Protein AF-A0A8J3GYB8-F1 (afdb_monomer)

Nearest PDB structures (foldseek):
  3i5t-assembly1_A  TM=9.612E-01  e=3.169E-22  Cereibacter sphaeroides 2.4.1
  3i5t-assembly1_B  TM=9.608E-01  e=4.857E-22  Cereibacter sphaeroides 2.4.1
  4b9b-assembly1_C  TM=8.681E-01  e=3.185E-14  Pseudomonas aeruginosa
  4uhm-assembly1_A  TM=8.792E-01  e=2.535E-13  Pseudomonas sp.
  4uhn-assembly1_A-2  TM=8.705E-01  e=2.694E-13  Pseudomonas sp.

InterPro domains:
  IPR005814 Aminotransferase class-III [PF00202] (40-243)
  IPR015421 Pyridoxal phosphate-dependent transferase, major domain [G3DSA:3.40.640.10] (76-242)
  IPR015422 Pyridoxal phosphate-dependent transferase, small domain [G3D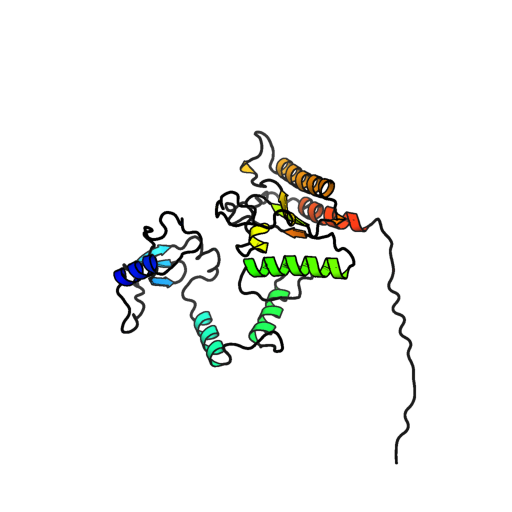SA:3.90.1150.10] (27-75)
  IPR015424 Pyridoxal phosphate-dependent transferase [SSF53383] (15-242)

Mean predicted aligned error: 10.79 Å

Organism: NCBI:txid1569283

Sequence (290 aa):
MNTYTPALLPNTPSNETLLEWDREHQLHPWAAMDDWQGYDNMLVDCANGIYLWDGEGRRFIDGPGGMWCVQIGYGREEMAEAIAAQVRKLPYTSPFTNTTEPSAVLARKLAELAPGDLNNVFFTTGGSTAVDTAIRTMHFRNNRLGRPDKKIVISREKAYHGSTYLAHSVTGKEREKNRFDIEKRLVRFLPDVNPYNRSEGMSVGEWCDLKVADLERMIAEVGAENIGAFIAEPILSSGGVIGRRRAITSAPSTSAGRMTSSISRTRSSRGSAGWATGSPRTTSSASSPT

pLDDT: mean 82.49, std 23.5, range [25.45, 98.75]

Secondary structure (DSSP, 8-state):
-------PPTTPPPHHHHHHHHHHH---TT--GGGTTT-----EEEEEBTEEEETT--EEE-SSHHHHT-TT-B--HHHHHHHHHHHHH-S---TTT---HHHHHHHHHHHHHS-TT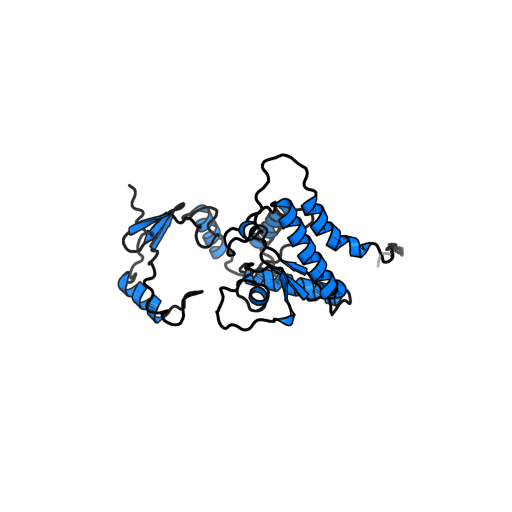-------SSHHHHHHHHHHHHHHHHHHTT-TT--EEEEETT----SSHHHHHT---TT--------TTTEEEEPP--GGGSPTT--HHHHHHHHHHHHHHHHHHH-TTTEEEE---SSBTTTT-B--PPPSS-----HHHHHHHHHHGGGTTS--------------------

Structure (mmCIF, N/CA/C/O backbone):
data_AF-A0A8J3GYB8-F1
#
_entry.id   AF-A0A8J3GYB8-F1
#
loop_
_atom_site.group_PDB
_atom_site.id
_atom_site.type_symbol
_atom_site.label_atom_id
_atom_site.label_alt_id
_atom_site.label_comp_id
_atom_site.label_asym_id
_atom_site.label_entity_id
_atom_site.label_seq_id
_atom_site.pdbx_PDB_ins_code
_atom_site.Cartn_x
_atom_site.Cartn_y
_atom_site.Cartn_z
_atom_site.occupancy
_atom_site.B_iso_or_equiv
_atom_site.auth_seq_id
_atom_site.auth_comp_id
_atom_site.auth_asym_id
_atom_site.auth_atom_id
_atom_site.pdbx_PDB_model_num
ATOM 1 N N . MET A 1 1 ? -32.049 17.643 13.539 1.00 40.56 1 MET A N 1
ATOM 2 C CA . MET A 1 1 ? -30.659 17.211 13.279 1.00 40.56 1 MET A CA 1
ATOM 3 C C . MET A 1 1 ? -30.334 16.166 14.328 1.00 40.56 1 MET A C 1
ATOM 5 O O . MET A 1 1 ? -30.333 16.525 15.493 1.00 40.56 1 MET A O 1
ATOM 9 N N . ASN A 1 2 ? -30.166 14.893 13.957 1.00 41.56 2 ASN A N 1
ATOM 10 C CA . ASN A 1 2 ? -29.704 13.881 14.912 1.00 41.56 2 ASN A CA 1
ATOM 11 C C . ASN A 1 2 ? -28.228 14.159 15.203 1.00 41.56 2 ASN A C 1
ATOM 13 O O . ASN A 1 2 ? -27.380 13.948 14.337 1.00 41.56 2 ASN A O 1
ATOM 17 N N . THR A 1 3 ? -27.939 14.681 16.389 1.00 46.69 3 THR A N 1
ATOM 18 C CA . THR A 1 3 ? -26.598 14.663 16.964 1.00 46.69 3 THR A CA 1
ATOM 19 C C . THR A 1 3 ? -26.297 13.210 17.306 1.00 46.69 3 THR A C 1
ATOM 21 O O . THR A 1 3 ? -26.954 12.620 18.159 1.00 46.69 3 THR A O 1
ATOM 24 N N . TYR A 1 4 ? -25.379 12.591 16.570 1.00 53.03 4 TYR A N 1
ATOM 25 C CA . TYR A 1 4 ? -24.821 11.314 16.984 1.00 53.03 4 TYR A CA 1
ATOM 26 C C . TYR A 1 4 ? -23.942 11.610 18.201 1.00 53.03 4 TYR A C 1
ATOM 28 O O . TYR A 1 4 ? -22.936 12.297 18.071 1.00 53.03 4 TYR A O 1
ATOM 36 N N . THR A 1 5 ? -24.376 11.184 19.384 1.00 54.25 5 THR A N 1
ATOM 37 C CA . THR A 1 5 ? -23.597 11.293 20.619 1.00 54.25 5 THR A CA 1
ATOM 38 C C . THR A 1 5 ? -23.197 9.873 21.000 1.00 54.25 5 THR A C 1
ATOM 40 O O . THR A 1 5 ? -24.061 9.120 21.460 1.00 54.25 5 THR A O 1
ATOM 43 N N . PRO A 1 6 ? -21.950 9.445 20.740 1.00 55.22 6 PRO A N 1
ATOM 44 C CA . PRO A 1 6 ? -21.504 8.132 21.179 1.00 55.22 6 PRO A CA 1
ATOM 45 C C . PRO A 1 6 ? -21.566 8.056 22.709 1.00 55.22 6 PRO A C 1
ATOM 47 O O . PRO A 1 6 ? -21.353 9.042 23.416 1.00 55.22 6 PRO A O 1
ATOM 50 N N . ALA A 1 7 ? -21.894 6.877 23.236 1.00 57.62 7 ALA A N 1
ATOM 51 C CA . ALA A 1 7 ? -21.843 6.646 24.671 1.00 57.62 7 ALA A CA 1
ATOM 52 C C . ALA A 1 7 ? -20.373 6.652 25.120 1.00 57.62 7 ALA A C 1
ATOM 54 O O . ALA A 1 7 ? -19.622 5.740 24.776 1.00 57.62 7 ALA A O 1
ATOM 55 N N . LEU A 1 8 ? -19.963 7.676 25.874 1.00 60.59 8 LEU A N 1
ATOM 56 C CA . LEU A 1 8 ? -18.646 7.709 26.507 1.00 60.59 8 LEU A CA 1
ATOM 57 C C . LEU A 1 8 ? -18.537 6.548 27.503 1.00 60.59 8 LEU A C 1
ATOM 59 O O . LEU A 1 8 ? -19.429 6.336 28.331 1.00 60.59 8 LEU A O 1
ATOM 63 N N . LEU A 1 9 ? -17.440 5.794 27.433 1.00 65.88 9 LEU A N 1
ATOM 64 C CA . LEU A 1 9 ? -17.156 4.755 28.417 1.00 65.88 9 LEU A CA 1
ATOM 65 C C . LEU A 1 9 ? -16.855 5.408 29.781 1.00 65.88 9 LEU A C 1
ATOM 67 O O . LEU A 1 9 ? -16.293 6.510 29.829 1.00 65.88 9 LEU A O 1
ATOM 71 N N . PRO A 1 10 ? -17.201 4.759 30.907 1.00 60.66 10 PRO A N 1
ATOM 72 C CA . PRO A 1 10 ? -16.825 5.264 32.221 1.00 60.66 10 PRO A CA 1
ATOM 73 C C . PRO A 1 10 ? -15.298 5.426 32.314 1.00 60.66 10 PRO A C 1
ATOM 75 O O . PRO A 1 10 ? -14.557 4.516 31.945 1.00 60.66 10 PRO A O 1
ATOM 78 N N . ASN A 1 11 ? -14.849 6.579 32.828 1.00 74.81 11 ASN A N 1
ATOM 79 C CA . ASN A 1 11 ? -13.442 7.010 32.934 1.00 74.81 11 ASN A CA 1
ATOM 80 C C . ASN A 1 11 ? -12.753 7.433 31.620 1.00 74.81 11 ASN A C 1
ATOM 82 O O . ASN A 1 11 ? -11.529 7.353 31.525 1.00 74.81 11 ASN A O 1
ATOM 86 N N . THR A 1 12 ? -13.499 7.901 30.616 1.00 82.06 12 THR A N 1
ATOM 87 C CA . THR A 1 12 ? -12.879 8.511 29.424 1.00 82.06 12 THR A CA 1
ATOM 88 C C . THR A 1 12 ? -12.187 9.835 29.810 1.00 82.06 12 THR A C 1
ATOM 90 O O . THR A 1 12 ? -12.839 10.666 30.449 1.00 82.06 12 THR A O 1
ATOM 93 N N . PRO A 1 13 ? -10.895 10.051 29.473 1.00 90.94 13 PRO A N 1
ATOM 94 C CA . PRO A 1 13 ? -10.213 11.329 29.699 1.00 90.94 13 PRO A CA 1
ATOM 95 C C . PRO A 1 13 ? -10.903 12.488 28.969 1.00 90.94 13 PRO A C 1
ATOM 97 O O . PRO A 1 13 ? -11.643 12.272 28.009 1.00 90.94 13 PRO A O 1
ATOM 100 N N . SER A 1 14 ? -10.656 13.728 29.401 1.00 91.56 14 SER A N 1
ATOM 101 C CA . SER A 1 14 ? -11.149 14.898 28.666 1.00 91.56 14 SER A CA 1
ATOM 102 C C . SER A 1 14 ? -10.448 15.021 27.307 1.00 91.56 14 SER A C 1
ATOM 104 O O . SER A 1 14 ? -9.326 14.544 27.130 1.00 91.56 14 SER A O 1
ATOM 106 N N . ASN A 1 15 ? -11.077 15.716 26.355 1.00 91.50 15 ASN A N 1
ATOM 107 C CA . ASN A 1 15 ? -10.465 16.004 25.052 1.00 91.50 15 ASN A CA 1
ATOM 108 C C . ASN A 1 15 ? -9.108 16.709 25.186 1.00 91.50 15 ASN A C 1
ATOM 110 O O . ASN A 1 15 ? -8.188 16.418 24.429 1.00 91.50 15 ASN A O 1
ATOM 114 N N . GLU A 1 16 ? -8.985 17.620 26.156 1.00 92.25 16 GLU A N 1
ATOM 115 C CA . GLU A 1 16 ? -7.740 18.333 26.450 1.00 92.25 16 GLU A CA 1
ATOM 116 C C . GLU A 1 16 ? -6.635 17.361 26.875 1.00 92.25 16 GLU A C 1
ATOM 118 O O . GLU A 1 16 ? -5.555 17.378 26.292 1.00 92.25 16 GLU A O 1
ATOM 123 N N . THR A 1 17 ? -6.933 16.452 27.808 1.00 94.50 17 THR A N 1
ATOM 124 C CA . THR A 1 17 ? -5.986 15.420 28.251 1.00 94.50 17 THR A CA 1
ATOM 125 C C . THR A 1 17 ? -5.603 14.469 27.114 1.00 94.50 17 THR A C 1
ATOM 127 O O . THR A 1 17 ? -4.441 14.094 26.997 1.00 94.50 17 THR A O 1
ATOM 130 N N . LEU A 1 18 ? -6.546 14.089 26.245 1.00 93.75 18 LEU A N 1
ATOM 131 C CA . LEU A 1 18 ? -6.247 13.240 25.085 1.00 93.75 18 LEU A CA 1
ATOM 132 C C . LEU A 1 18 ? -5.292 13.927 24.102 1.00 93.75 18 LEU A C 1
ATOM 134 O O . LEU A 1 18 ? -4.356 13.295 23.618 1.00 93.75 18 LEU A O 1
ATOM 138 N N . LEU A 1 19 ? -5.513 15.212 23.819 1.00 92.94 19 LEU A N 1
ATOM 139 C CA . LEU A 1 19 ? -4.651 16.003 22.939 1.00 92.94 19 LEU A CA 1
ATOM 140 C C . LEU A 1 19 ? -3.266 16.246 23.549 1.00 92.94 19 LEU A C 1
ATOM 142 O O . LEU A 1 19 ? -2.274 16.251 22.826 1.00 92.94 19 LEU A O 1
ATOM 146 N N . GLU A 1 20 ? -3.179 16.435 24.865 1.00 93.69 20 GLU A N 1
ATOM 147 C CA . GLU A 1 20 ? -1.904 16.506 25.584 1.00 93.69 20 GLU A CA 1
ATOM 148 C C . GLU A 1 20 ? -1.119 15.195 25.436 1.00 93.69 20 GLU A C 1
ATOM 150 O O . GLU A 1 20 ? 0.012 15.207 24.952 1.00 93.69 20 GLU A O 1
ATOM 155 N N . TRP A 1 21 ? -1.742 14.054 25.743 1.00 94.50 21 TRP A N 1
ATOM 156 C CA . TRP A 1 21 ? -1.100 12.743 25.609 1.00 94.50 21 TRP A CA 1
ATOM 157 C C . TRP A 1 21 ? -0.695 12.417 24.170 1.00 94.50 21 TRP A C 1
ATOM 159 O O . TRP A 1 21 ? 0.354 11.807 23.966 1.00 94.50 21 TRP A O 1
ATOM 169 N N . ASP A 1 22 ? -1.481 12.827 23.171 1.00 93.19 22 ASP A N 1
ATOM 170 C CA . ASP A 1 22 ? -1.116 12.688 21.757 1.00 93.19 22 ASP A CA 1
ATOM 171 C C . ASP A 1 22 ? 0.221 13.386 21.459 1.00 93.19 22 ASP A C 1
ATOM 173 O O . ASP A 1 22 ? 1.162 12.753 20.977 1.00 93.19 22 ASP A O 1
ATOM 177 N N . ARG A 1 23 ? 0.348 14.664 21.836 1.00 91.94 23 ARG A N 1
ATOM 178 C CA . ARG A 1 23 ? 1.576 15.452 21.627 1.00 91.94 23 ARG A CA 1
ATOM 179 C C . ARG A 1 23 ? 2.772 14.896 22.398 1.00 91.94 23 ARG A C 1
ATOM 181 O O . ARG A 1 23 ? 3.910 15.010 21.945 1.00 91.94 23 ARG A O 1
ATOM 188 N N . GLU A 1 24 ? 2.546 14.322 23.574 1.00 92.56 24 GLU A N 1
ATOM 189 C CA . GLU A 1 24 ? 3.629 13.824 24.424 1.00 92.56 24 GLU A CA 1
ATOM 190 C C . GLU A 1 24 ? 4.089 12.410 24.066 1.00 92.56 24 GLU A C 1
ATOM 192 O O . GLU A 1 24 ? 5.254 12.063 24.291 1.00 92.56 24 GLU A O 1
ATOM 197 N N . HIS A 1 25 ? 3.193 11.571 23.548 1.00 93.19 25 HIS A N 1
ATOM 198 C CA . HIS A 1 25 ? 3.424 10.128 23.492 1.00 93.19 25 HIS A CA 1
ATOM 199 C C . HIS A 1 25 ? 3.245 9.511 22.104 1.00 93.19 25 HIS A C 1
ATOM 201 O O . HIS A 1 25 ? 3.674 8.370 21.906 1.00 93.19 25 HIS A O 1
ATOM 207 N N . GLN A 1 26 ? 2.663 10.221 21.132 1.00 92.25 26 GLN A N 1
ATOM 208 C CA . GLN A 1 26 ? 2.377 9.668 19.811 1.00 92.25 26 GLN A CA 1
ATOM 209 C C . GLN A 1 26 ? 3.198 10.323 18.694 1.00 92.25 26 GLN A C 1
ATOM 211 O O . GLN A 1 26 ? 3.044 11.491 18.354 1.00 92.25 26 GLN A O 1
ATOM 216 N N . LEU A 1 27 ? 4.024 9.511 18.030 1.00 91.38 27 LEU A N 1
ATOM 217 C CA . LEU A 1 27 ? 4.669 9.890 16.773 1.00 91.38 27 LEU A CA 1
ATOM 218 C C . LEU A 1 27 ? 3.732 9.595 15.601 1.00 91.38 27 LEU A C 1
ATOM 220 O O . LEU A 1 27 ? 3.530 8.437 15.224 1.00 91.38 27 LEU A O 1
ATOM 224 N N . HIS A 1 28 ? 3.172 10.646 15.008 1.00 91.75 28 HIS A N 1
ATOM 225 C CA . HIS A 1 28 ? 2.277 10.506 13.863 1.00 91.75 28 HIS A CA 1
ATOM 226 C C . HIS A 1 28 ? 3.033 10.181 12.567 1.00 91.75 28 HIS A C 1
ATOM 228 O O . HIS A 1 28 ? 4.089 10.764 12.293 1.00 91.75 28 HIS A O 1
ATOM 234 N N . PRO A 1 29 ? 2.492 9.293 11.711 1.00 89.75 29 PRO A N 1
ATOM 235 C CA . PRO A 1 29 ? 3.046 9.058 10.384 1.00 89.75 29 PRO A CA 1
ATOM 236 C C . PRO A 1 29 ? 3.112 10.357 9.572 1.00 89.75 29 PRO A C 1
ATOM 238 O O . PRO A 1 29 ? 2.125 11.077 9.463 1.00 89.75 29 PRO A O 1
ATOM 241 N N . TRP A 1 30 ? 4.266 10.630 8.957 1.00 84.62 30 TRP A N 1
ATOM 242 C CA . TRP A 1 30 ? 4.500 11.819 8.122 1.00 84.62 30 TRP A CA 1
ATOM 243 C C . TRP A 1 30 ? 4.325 13.183 8.806 1.00 84.62 30 TRP A C 1
ATOM 245 O O . TRP A 1 30 ? 4.173 14.187 8.110 1.00 84.62 30 TRP A O 1
ATOM 255 N N . ALA A 1 31 ? 4.428 13.248 10.135 1.00 85.56 31 ALA A N 1
ATOM 256 C CA . ALA A 1 31 ? 4.577 14.519 10.839 1.00 85.56 31 ALA A CA 1
ATOM 257 C C . ALA A 1 31 ? 5.913 15.203 10.491 1.00 85.56 31 ALA A C 1
ATOM 259 O O . ALA A 1 31 ? 6.923 14.534 10.238 1.00 85.56 31 ALA A O 1
ATOM 260 N N . ALA A 1 32 ? 5.942 16.540 10.495 1.00 84.31 32 ALA A N 1
ATOM 261 C CA . ALA A 1 32 ? 7.212 17.255 10.447 1.00 84.31 32 ALA A CA 1
ATOM 262 C C . ALA A 1 32 ? 7.908 17.111 11.803 1.00 84.31 32 ALA A C 1
ATOM 264 O O . ALA A 1 32 ? 7.422 17.604 12.817 1.00 84.31 32 ALA A O 1
ATOM 265 N N . MET A 1 33 ? 9.052 16.430 11.813 1.00 83.81 33 MET A N 1
ATOM 266 C CA . MET A 1 33 ? 9.762 16.100 13.052 1.00 83.81 33 MET A CA 1
ATOM 267 C C . MET A 1 33 ? 10.361 17.316 13.764 1.00 83.81 33 MET A C 1
ATOM 269 O O . MET A 1 33 ? 10.644 17.231 14.955 1.00 83.81 33 MET A O 1
ATOM 273 N N . ASP A 1 34 ? 10.520 18.438 13.063 1.00 86.00 34 ASP A N 1
ATOM 274 C CA . ASP A 1 34 ? 11.046 19.680 13.635 1.00 86.00 34 ASP A CA 1
ATOM 275 C C . ASP A 1 34 ? 10.047 20.340 14.610 1.00 86.00 34 ASP A C 1
ATOM 277 O O . ASP A 1 34 ? 10.459 21.152 15.433 1.00 86.00 34 ASP A O 1
ATOM 281 N N . ASP A 1 35 ? 8.755 19.985 14.535 1.00 84.56 35 ASP A N 1
ATOM 282 C CA . ASP A 1 35 ? 7.679 20.547 15.369 1.00 84.56 35 ASP A CA 1
ATOM 283 C C . ASP A 1 35 ? 6.546 19.532 15.634 1.00 84.56 35 ASP A C 1
ATOM 285 O O . ASP A 1 35 ? 5.363 19.858 15.637 1.00 84.56 35 ASP A O 1
ATOM 289 N N . TRP A 1 36 ? 6.881 18.249 15.810 1.00 82.25 36 TRP A N 1
ATOM 290 C CA . TRP A 1 36 ? 5.867 17.182 15.855 1.00 82.25 36 TRP A CA 1
ATOM 291 C C . TRP A 1 36 ? 4.915 17.273 17.062 1.00 82.25 36 TRP A C 1
ATOM 293 O O . TRP A 1 36 ? 3.784 16.804 16.968 1.00 82.25 36 TRP A O 1
ATOM 303 N N . GLN A 1 37 ? 5.347 17.905 18.159 1.00 88.50 37 GLN A N 1
ATOM 304 C CA . GLN A 1 37 ? 4.531 18.131 19.360 1.00 88.50 37 GLN A CA 1
ATOM 305 C C . GLN A 1 37 ? 3.705 19.425 19.292 1.00 88.50 37 GLN A C 1
ATOM 307 O O . GLN A 1 37 ? 2.755 19.576 20.055 1.00 88.50 37 GLN A O 1
ATOM 312 N N . GLY A 1 38 ? 4.059 20.367 18.410 1.00 84.75 38 GLY A N 1
ATOM 313 C CA . GLY A 1 38 ? 3.370 21.653 18.260 1.00 84.75 38 GLY A CA 1
ATOM 314 C C . GLY A 1 38 ? 2.138 21.602 17.355 1.00 84.75 38 GLY A C 1
ATOM 315 O O . GLY A 1 38 ? 1.406 22.587 17.258 1.00 84.75 38 GLY A O 1
ATOM 316 N N . TYR A 1 39 ? 1.883 20.466 16.698 1.00 81.38 39 TYR A N 1
ATOM 317 C CA . TYR A 1 39 ? 0.739 20.311 15.805 1.00 81.38 39 TYR A CA 1
ATOM 318 C C . TYR A 1 39 ? -0.598 20.358 16.553 1.00 81.38 39 TYR A C 1
ATOM 320 O O . TYR A 1 39 ? -0.854 19.595 17.486 1.00 81.38 39 TYR A O 1
ATOM 328 N N . ASP A 1 40 ? -1.493 21.218 16.066 1.00 84.75 40 ASP A N 1
ATOM 329 C CA . ASP A 1 40 ? -2.897 21.253 16.471 1.00 84.75 40 ASP A CA 1
ATOM 330 C C . ASP A 1 40 ? -3.691 20.185 15.701 1.00 84.75 40 ASP A C 1
ATOM 332 O O . ASP A 1 40 ? -4.370 20.456 14.706 1.00 84.75 40 ASP A O 1
ATOM 336 N N . ASN A 1 41 ? -3.511 18.925 16.104 1.00 90.12 41 ASN A N 1
ATOM 337 C CA . ASN A 1 41 ? -4.230 17.799 15.519 1.00 90.12 41 ASN A CA 1
ATOM 338 C C . ASN A 1 41 ? -5.711 17.840 15.918 1.00 90.12 41 ASN A C 1
ATOM 340 O O . ASN A 1 41 ? -6.060 17.993 17.086 1.00 90.12 41 ASN A O 1
ATOM 344 N N . MET A 1 42 ? -6.600 17.623 14.949 1.00 91.81 42 MET A N 1
ATOM 345 C CA . MET A 1 42 ? -8.027 17.470 15.226 1.00 91.81 42 MET A CA 1
ATOM 346 C C . MET A 1 42 ? -8.283 16.155 15.971 1.00 91.81 42 MET A C 1
ATOM 348 O O . MET A 1 42 ? -8.035 15.076 15.427 1.00 91.81 42 MET A O 1
ATOM 352 N N . LEU A 1 43 ? -8.853 16.234 17.175 1.00 93.88 43 LEU A N 1
ATOM 353 C CA . LEU A 1 43 ? -9.368 15.060 17.878 1.00 93.88 43 LEU A CA 1
ATOM 354 C C . LEU A 1 43 ? -10.642 14.569 17.183 1.00 93.88 43 LEU A C 1
ATOM 356 O O . LEU A 1 43 ? -11.704 15.163 17.352 1.00 93.88 43 LEU A O 1
ATOM 360 N N . VAL A 1 44 ? -10.541 13.496 16.400 1.00 94.12 44 VAL A N 1
ATOM 361 C CA . VAL A 1 44 ? -11.702 12.824 15.795 1.00 94.12 44 VAL A CA 1
ATOM 362 C C . VAL A 1 44 ? -12.379 11.958 16.855 1.00 94.12 44 VAL A C 1
ATOM 364 O O . VAL A 1 44 ? -11.751 11.044 17.381 1.00 94.12 44 VAL A O 1
ATOM 367 N N . ASP A 1 45 ? -13.654 12.218 17.138 1.00 92.50 45 ASP A N 1
ATOM 368 C CA . ASP A 1 45 ? -14.433 11.487 18.145 1.00 92.50 45 ASP A CA 1
ATOM 369 C C . ASP A 1 45 ? -15.224 10.330 17.518 1.00 92.50 45 ASP A C 1
ATOM 371 O O . ASP A 1 45 ? -15.090 9.168 17.903 1.00 92.50 45 ASP A O 1
ATOM 375 N N . CYS A 1 46 ? -16.030 10.619 16.494 1.00 93.56 46 CYS A N 1
ATOM 376 C CA . CYS A 1 46 ? -16.886 9.609 15.876 1.00 93.56 46 CYS A CA 1
ATOM 377 C C . CYS A 1 46 ? -17.188 9.862 14.396 1.00 93.56 46 CYS A C 1
ATOM 379 O O . CYS A 1 46 ? -16.850 10.900 13.827 1.00 93.56 46 CYS A O 1
ATOM 381 N N . ALA A 1 47 ? -17.805 8.870 13.743 1.00 96.12 47 ALA A N 1
ATOM 382 C CA . ALA A 1 47 ? -18.045 8.887 12.305 1.00 96.12 47 ALA A CA 1
ATOM 383 C C . ALA A 1 47 ? -19.281 8.070 11.894 1.00 96.12 47 ALA A C 1
ATOM 385 O O . ALA A 1 47 ? -19.570 7.023 12.472 1.00 96.12 47 ALA A O 1
ATOM 386 N N . ASN A 1 48 ? -19.985 8.517 10.851 1.00 96.38 48 ASN A N 1
ATOM 387 C CA . ASN A 1 48 ? -21.119 7.808 10.251 1.00 96.38 48 ASN A CA 1
ATOM 388 C C . ASN A 1 48 ? -21.318 8.237 8.788 1.00 96.38 48 ASN A C 1
ATOM 390 O O . ASN A 1 48 ? -21.371 9.431 8.476 1.00 96.38 48 ASN A O 1
ATOM 394 N N . GLY A 1 49 ? -21.459 7.270 7.880 1.00 96.44 49 GLY A N 1
ATOM 395 C CA . GLY A 1 49 ? -21.601 7.531 6.451 1.00 96.44 49 GLY A CA 1
ATOM 396 C C . GLY A 1 49 ? -20.349 8.204 5.893 1.00 96.44 49 GLY A C 1
ATOM 397 O O . GLY A 1 49 ? -19.286 7.594 5.877 1.00 96.44 49 GLY A O 1
ATOM 398 N N . ILE A 1 50 ? -20.474 9.454 5.446 1.00 97.38 50 ILE A N 1
ATOM 399 C CA . ILE A 1 50 ? -19.355 10.276 4.940 1.00 97.38 50 ILE A CA 1
ATOM 400 C C . ILE A 1 50 ? -18.906 11.354 5.937 1.00 97.38 50 ILE A C 1
ATOM 402 O O . ILE A 1 50 ? -18.139 12.246 5.578 1.00 97.38 50 ILE A O 1
ATOM 406 N N . TYR A 1 51 ? -19.454 11.337 7.151 1.00 97.44 51 TYR A N 1
ATOM 407 C CA . TYR A 1 51 ? -19.260 12.396 8.130 1.00 97.44 51 TYR A CA 1
ATOM 408 C C . TYR A 1 51 ? -18.340 11.958 9.267 1.00 97.44 51 TYR A C 1
ATOM 410 O O . TYR A 1 51 ? -18.435 10.822 9.737 1.00 97.44 51 TYR A O 1
ATOM 418 N N . LEU A 1 52 ? -17.518 12.901 9.727 1.00 96.44 52 LEU A N 1
ATOM 419 C CA . LEU A 1 52 ? -16.726 12.838 10.955 1.00 96.44 52 LEU A CA 1
ATOM 420 C C . LEU A 1 52 ? -17.223 13.906 11.929 1.00 96.44 52 LEU A C 1
ATOM 422 O O . LEU A 1 52 ? -17.694 14.959 11.496 1.00 96.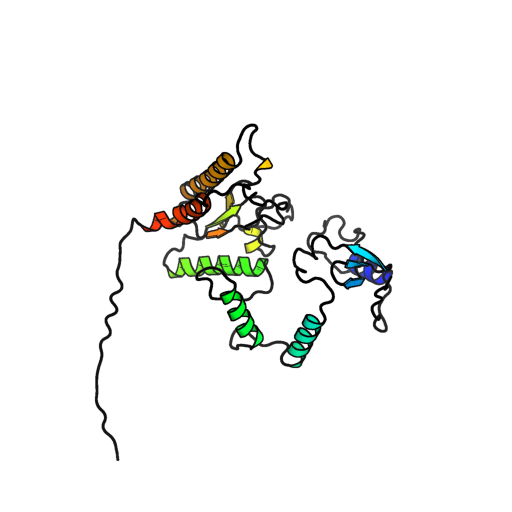44 52 LEU A O 1
ATOM 426 N N . TRP A 1 53 ? -17.088 13.652 13.222 1.00 95.69 53 TRP A N 1
ATOM 427 C CA . TRP A 1 53 ? -17.287 14.630 14.282 1.00 95.69 53 TRP A CA 1
ATOM 428 C C . TRP A 1 53 ? -16.015 14.715 15.112 1.00 95.69 53 TRP A C 1
ATOM 430 O O . TRP A 1 53 ? -15.403 13.686 15.404 1.00 95.69 53 TRP A O 1
ATOM 440 N N . ASP A 1 54 ? -15.602 15.930 15.455 1.00 94.25 54 ASP A N 1
ATOM 441 C CA . ASP A 1 54 ? -14.500 16.127 16.392 1.00 94.25 54 ASP A CA 1
ATOM 442 C C . ASP A 1 54 ? -14.970 16.076 17.851 1.00 94.25 54 ASP A C 1
ATOM 444 O O . ASP A 1 54 ? -16.166 15.967 18.131 1.00 94.25 54 ASP A O 1
ATOM 448 N N . GLY A 1 55 ? -14.026 16.183 18.786 1.00 89.81 55 GLY A N 1
ATOM 449 C CA . GLY A 1 55 ? -14.316 16.195 20.220 1.00 89.81 55 GLY A CA 1
ATOM 450 C C . GLY A 1 55 ? -15.243 17.331 20.684 1.00 89.81 55 GLY A C 1
ATOM 451 O O . GLY A 1 55 ? -15.845 17.224 21.751 1.00 89.81 55 GLY A O 1
ATOM 452 N N . GLU A 1 56 ? -15.402 18.404 19.906 1.00 90.12 56 GLU A N 1
ATOM 453 C CA . GLU A 1 56 ? -16.338 19.503 20.194 1.00 90.12 56 GLU A CA 1
ATOM 454 C C . GLU A 1 56 ? -17.721 19.280 19.552 1.00 90.12 56 GLU A C 1
ATOM 456 O O . GLU A 1 56 ? -18.626 20.108 19.683 1.00 90.12 56 GLU A O 1
ATOM 461 N N . GLY A 1 57 ? -17.906 18.164 18.841 1.00 91.62 57 GLY A N 1
ATOM 462 C CA . GLY A 1 57 ? -19.132 17.819 18.129 1.00 91.62 57 GLY A CA 1
ATOM 463 C C . GLY A 1 57 ? -19.300 18.542 16.789 1.00 91.62 57 GLY A C 1
ATOM 464 O O . GLY A 1 57 ? -20.386 18.490 16.196 1.00 91.62 57 GLY A O 1
ATOM 465 N N . ARG A 1 58 ? -18.263 19.214 16.273 1.00 95.50 58 ARG A N 1
ATOM 466 C CA . ARG A 1 58 ? -18.299 19.843 14.945 1.00 95.50 58 ARG A CA 1
ATOM 467 C C . ARG A 1 58 ? -18.243 18.760 13.880 1.00 95.50 58 ARG A C 1
ATOM 469 O O . ARG A 1 58 ? -17.423 17.853 13.942 1.00 95.50 58 ARG A O 1
ATOM 476 N N . ARG A 1 59 ? -19.123 18.863 12.883 1.00 96.19 59 ARG A N 1
ATOM 477 C CA . ARG A 1 59 ? -19.272 17.861 11.821 1.00 96.19 59 ARG A CA 1
ATOM 478 C C . ARG A 1 59 ? -18.512 18.249 10.556 1.00 96.19 59 ARG A C 1
ATOM 480 O O . ARG A 1 59 ? -18.727 19.334 10.018 1.00 96.19 59 ARG A O 1
ATOM 487 N N . PHE A 1 60 ? -17.764 17.304 10.005 1.00 96.62 60 PHE A N 1
ATOM 488 C CA . PHE A 1 60 ? -16.979 17.429 8.779 1.00 96.62 60 PHE A CA 1
ATOM 489 C C . PHE A 1 60 ? -17.429 16.403 7.740 1.00 96.62 60 PHE A C 1
ATOM 491 O O . PHE A 1 60 ? -17.923 15.334 8.091 1.00 96.62 60 PHE A O 1
ATOM 498 N N . ILE A 1 61 ? -17.252 16.719 6.456 1.00 97.56 61 ILE A N 1
ATOM 499 C CA . ILE A 1 61 ? -17.317 15.723 5.379 1.00 97.56 61 ILE A CA 1
ATOM 500 C C . ILE A 1 61 ? -15.908 15.181 5.173 1.00 97.56 61 ILE A C 1
ATOM 502 O O . ILE A 1 61 ? -14.983 15.951 4.916 1.00 97.56 61 ILE A O 1
ATOM 506 N N . ASP A 1 62 ? -15.764 13.864 5.220 1.00 96.31 62 ASP A N 1
ATOM 507 C CA . ASP A 1 62 ? -14.523 13.188 4.872 1.00 96.31 62 ASP A CA 1
ATOM 508 C C . ASP A 1 62 ? -14.457 12.940 3.360 1.00 96.31 62 ASP A C 1
ATOM 510 O O . ASP A 1 62 ? -14.916 11.920 2.845 1.00 96.31 62 ASP A O 1
ATOM 514 N N . GLY A 1 63 ? -13.922 13.922 2.634 1.00 93.50 63 GLY A N 1
ATOM 515 C CA . GLY A 1 63 ? -13.777 13.855 1.178 1.00 93.50 63 GLY A CA 1
ATOM 516 C C . GLY A 1 63 ? -12.890 12.698 0.689 1.00 93.50 63 GLY A C 1
ATOM 517 O O . GLY A 1 63 ? -13.269 12.034 -0.277 1.00 93.50 63 GLY A O 1
ATOM 518 N N . PRO A 1 64 ? -11.723 12.442 1.311 1.00 90.56 64 PRO A N 1
ATOM 519 C CA . PRO A 1 64 ? -10.856 11.323 0.935 1.00 90.56 64 PRO A CA 1
ATOM 520 C C . PRO A 1 64 ? -11.365 9.924 1.319 1.00 90.56 64 PRO A C 1
ATOM 522 O O . PRO A 1 64 ? -10.859 8.940 0.772 1.00 90.56 64 PRO A O 1
ATOM 525 N N . GLY A 1 65 ? -12.312 9.807 2.258 1.00 93.81 65 GLY A N 1
ATOM 526 C CA . GLY A 1 65 ? -12.739 8.511 2.798 1.00 93.81 65 GLY A CA 1
ATOM 527 C C . GLY A 1 65 ? -11.623 7.863 3.623 1.00 93.81 65 GLY A C 1
ATOM 528 O O . GLY A 1 65 ? -11.154 6.759 3.318 1.00 93.81 65 GLY A O 1
ATOM 529 N N . GLY A 1 66 ? -11.142 8.591 4.625 1.00 93.19 66 GLY A N 1
ATOM 530 C CA . GLY A 1 66 ? -9.993 8.275 5.457 1.00 93.19 66 GLY A CA 1
ATOM 531 C C . GLY A 1 66 ? -8.707 8.534 4.688 1.00 93.19 66 GLY A C 1
ATOM 532 O O . GLY A 1 66 ? -8.433 9.640 4.234 1.00 93.19 66 GLY A O 1
ATOM 533 N N . MET A 1 67 ? -7.917 7.484 4.486 1.00 91.25 67 MET A N 1
ATOM 534 C CA . MET A 1 67 ? -6.766 7.519 3.586 1.00 91.25 67 MET A CA 1
ATOM 535 C C . MET A 1 67 ? -7.054 6.651 2.359 1.00 91.25 67 MET A C 1
ATOM 537 O O . MET A 1 67 ? -6.360 5.665 2.109 1.00 91.25 67 MET A O 1
ATOM 541 N N . TRP A 1 68 ? -8.099 7.016 1.604 1.00 92.56 68 TRP A N 1
ATOM 542 C CA . TRP A 1 68 ? -8.570 6.296 0.410 1.00 92.56 68 TRP A CA 1
ATOM 543 C C . TRP A 1 68 ? -9.061 4.864 0.691 1.00 92.56 68 TRP A C 1
ATOM 545 O O . TRP A 1 68 ? -8.967 3.993 -0.177 1.00 92.56 68 TRP A O 1
ATOM 555 N N . CYS A 1 69 ? -9.536 4.588 1.910 1.00 95.06 69 CYS A N 1
ATOM 556 C CA . CYS A 1 69 ? -9.777 3.223 2.389 1.00 95.06 69 CYS A CA 1
ATOM 557 C C . CYS A 1 69 ? -11.194 2.962 2.925 1.00 95.06 69 CYS A C 1
ATOM 559 O O . CYS A 1 69 ? -11.613 1.805 2.966 1.00 95.06 69 CYS A O 1
ATOM 561 N N . VAL A 1 70 ? -11.974 3.989 3.263 1.00 96.69 70 VAL A N 1
ATOM 562 C CA . VAL A 1 70 ? -13.324 3.843 3.841 1.00 96.69 70 VAL A CA 1
ATOM 563 C C . VAL A 1 70 ? -14.395 3.849 2.740 1.00 96.69 70 VAL A C 1
ATOM 565 O O . VAL A 1 70 ? -15.317 4.659 2.718 1.00 96.69 70 VAL A O 1
ATOM 568 N N . GLN A 1 71 ? -14.278 2.917 1.790 1.00 95.56 71 GLN A N 1
ATOM 569 C CA . GLN A 1 71 ? -15.068 2.931 0.546 1.00 95.56 71 GLN A CA 1
ATOM 570 C C . GLN A 1 71 ? -16.569 2.653 0.736 1.00 95.56 71 GLN A C 1
ATOM 572 O O . GLN A 1 71 ? -17.373 3.021 -0.116 1.00 95.56 71 GLN A O 1
ATOM 577 N N . ILE A 1 72 ? -16.955 2.001 1.837 1.00 96.50 72 ILE A N 1
ATOM 578 C CA . ILE A 1 72 ? -18.359 1.688 2.167 1.00 96.50 72 ILE A CA 1
ATOM 579 C C . ILE A 1 72 ? -18.969 2.661 3.193 1.00 96.50 72 ILE A C 1
ATOM 581 O O . ILE A 1 72 ? -20.104 2.459 3.627 1.00 96.50 72 ILE A O 1
ATOM 585 N N . GLY A 1 73 ? -18.232 3.714 3.565 1.00 96.94 73 GLY A N 1
ATOM 586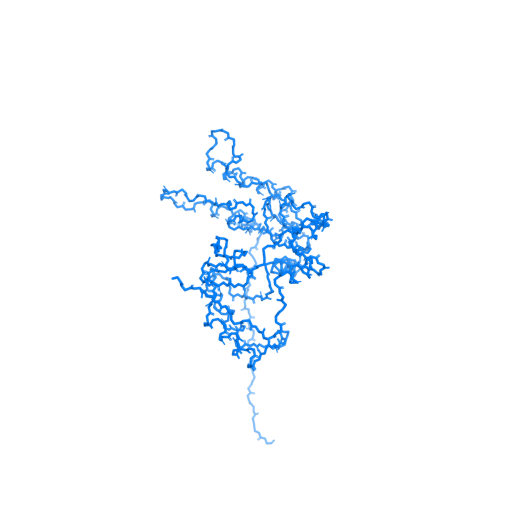 C CA . GLY A 1 73 ? -18.610 4.674 4.602 1.00 96.94 73 GLY A CA 1
ATOM 587 C C . GLY A 1 73 ? -18.385 4.168 6.033 1.00 96.94 73 GLY A C 1
ATOM 588 O O . GLY A 1 73 ? -18.139 2.985 6.273 1.00 96.94 73 GLY A O 1
ATOM 589 N N . TYR A 1 74 ? -18.464 5.092 6.988 1.00 97.38 74 TYR A N 1
ATOM 590 C CA . TYR A 1 74 ? -18.316 4.839 8.423 1.00 97.38 74 TYR A CA 1
ATOM 591 C C . TYR A 1 74 ? -19.594 4.266 9.056 1.00 97.38 74 TYR A C 1
ATOM 593 O O . TYR A 1 74 ? -20.690 4.446 8.523 1.00 97.38 74 TYR A O 1
ATOM 601 N N . GLY A 1 75 ? -19.462 3.620 10.221 1.00 95.31 75 GLY A N 1
ATOM 602 C CA . GLY A 1 75 ? -20.605 3.169 11.032 1.00 95.31 75 GLY A CA 1
ATOM 603 C C . GLY A 1 75 ? -21.342 1.940 10.482 1.00 95.31 75 GLY A C 1
ATOM 604 O O . GLY A 1 75 ? -22.564 1.853 10.569 1.00 95.31 75 GLY A O 1
ATOM 605 N N . ARG A 1 76 ? -20.627 0.996 9.857 1.00 97.19 76 ARG A N 1
ATOM 606 C CA . ARG A 1 76 ? -21.227 -0.209 9.259 1.00 97.19 76 ARG A CA 1
ATOM 607 C C . ARG A 1 76 ? -21.448 -1.306 10.302 1.00 97.19 76 ARG A C 1
ATOM 609 O O . ARG A 1 76 ? -20.548 -2.109 10.534 1.00 97.19 76 ARG A O 1
ATOM 616 N N . GLU A 1 77 ? -22.656 -1.368 10.859 1.00 96.75 77 GLU A N 1
ATOM 617 C CA . GLU A 1 77 ? -23.016 -2.348 11.899 1.00 96.75 77 GLU A CA 1
ATOM 618 C C . GLU A 1 77 ? -22.764 -3.799 11.464 1.00 96.75 77 GLU A C 1
ATOM 620 O O . GLU A 1 77 ? -22.111 -4.552 12.173 1.00 96.75 77 GLU A O 1
ATOM 625 N N . GLU A 1 78 ? -23.149 -4.157 10.236 1.00 97.88 78 GLU A N 1
ATOM 626 C CA . GLU A 1 78 ? -22.898 -5.489 9.659 1.00 97.88 78 GLU A CA 1
ATOM 627 C C . GLU A 1 78 ? -21.410 -5.896 9.725 1.00 97.88 78 GLU A C 1
ATOM 629 O O . GLU A 1 78 ? -21.075 -7.045 10.015 1.00 97.88 78 GLU A O 1
ATOM 634 N N . MET A 1 79 ? -20.495 -4.945 9.496 1.00 97.56 79 MET A N 1
ATOM 635 C CA . MET A 1 79 ? -19.054 -5.190 9.589 1.00 97.56 79 MET A CA 1
ATOM 636 C C . MET A 1 79 ? -18.616 -5.379 11.046 1.00 97.56 79 MET A C 1
ATOM 638 O O . MET A 1 79 ? -17.807 -6.264 11.330 1.00 97.56 79 MET A O 1
ATOM 642 N N . ALA A 1 80 ? -19.148 -4.569 11.966 1.00 97.75 80 ALA A N 1
ATOM 643 C CA . ALA A 1 80 ? -18.853 -4.675 13.392 1.00 97.75 80 ALA A CA 1
ATOM 644 C C . ALA A 1 80 ? -19.313 -6.028 13.959 1.00 97.75 80 ALA A C 1
ATOM 646 O O . ALA A 1 80 ? -18.536 -6.714 14.628 1.00 97.75 80 ALA A O 1
ATOM 647 N N . GLU A 1 81 ? -20.528 -6.462 13.621 1.00 98.44 81 GLU A N 1
ATOM 648 C CA . GLU A 1 81 ? -21.081 -7.756 14.021 1.00 98.44 81 GLU A CA 1
ATOM 649 C C . GLU A 1 81 ? -20.253 -8.928 13.478 1.00 98.44 81 GLU A C 1
ATOM 651 O O . GLU A 1 81 ? -19.914 -9.844 14.235 1.00 98.44 81 GLU A O 1
ATOM 656 N N . ALA A 1 82 ? -19.864 -8.884 12.197 1.00 98.31 82 ALA A N 1
ATOM 657 C CA . ALA A 1 82 ? -19.040 -9.918 11.572 1.00 98.31 82 ALA A CA 1
ATOM 658 C C . ALA A 1 82 ? -17.659 -10.049 12.240 1.00 98.31 82 ALA A C 1
ATOM 660 O O . ALA A 1 82 ? -17.217 -11.163 12.544 1.00 98.31 82 ALA A O 1
ATOM 661 N N . ILE A 1 83 ? -16.995 -8.922 12.527 1.00 98.19 83 ILE A N 1
ATOM 662 C CA . ILE A 1 83 ? -15.714 -8.900 13.249 1.00 98.19 83 ILE A CA 1
ATOM 663 C C . ILE A 1 83 ? -15.900 -9.463 14.660 1.00 98.19 83 ILE A C 1
ATOM 665 O O . ILE A 1 83 ? -15.166 -10.366 15.062 1.00 98.19 83 ILE A O 1
ATOM 669 N N . ALA A 1 84 ? -16.897 -8.981 15.405 1.00 98.62 84 ALA A N 1
ATOM 670 C CA . ALA A 1 84 ? -17.140 -9.403 16.781 1.00 98.62 84 ALA A CA 1
ATOM 671 C C . ALA A 1 84 ? -17.454 -10.905 16.878 1.00 98.62 84 ALA A C 1
ATOM 673 O O . ALA A 1 84 ? -16.961 -11.594 17.776 1.00 98.62 84 ALA A O 1
ATOM 674 N N . ALA A 1 85 ? -18.240 -11.438 15.939 1.00 98.62 85 ALA A N 1
ATOM 675 C CA . ALA A 1 85 ? -18.528 -12.864 15.852 1.00 98.62 85 ALA A CA 1
ATOM 676 C C . ALA A 1 85 ? -17.260 -13.686 15.572 1.00 98.62 85 ALA A C 1
ATOM 678 O O . ALA A 1 85 ? -17.015 -14.680 16.261 1.00 98.62 85 ALA A O 1
ATOM 679 N N . GLN A 1 86 ? -16.424 -13.260 14.619 1.00 98.50 86 GLN A N 1
ATOM 680 C CA . GLN A 1 86 ? -15.188 -13.969 14.293 1.00 98.50 86 GLN A CA 1
ATOM 681 C C . GLN A 1 86 ? -14.165 -13.906 15.435 1.00 98.50 86 GLN A C 1
ATOM 683 O O . GLN A 1 86 ? -13.553 -14.926 15.735 1.00 98.50 86 GLN A O 1
ATOM 688 N N . VAL A 1 87 ? -14.024 -12.767 16.122 1.00 98.38 87 VAL A N 1
ATOM 689 C CA . VAL A 1 87 ? -13.144 -12.622 17.297 1.00 98.38 87 VAL A CA 1
ATOM 690 C C . VAL A 1 87 ? -13.564 -13.563 18.426 1.00 98.38 87 VAL A C 1
ATOM 692 O O . VAL A 1 87 ? -12.707 -14.205 19.027 1.00 98.38 87 VAL A O 1
ATOM 695 N N . ARG A 1 88 ? -14.872 -13.709 18.686 1.00 98.62 88 ARG A N 1
ATOM 696 C CA . ARG A 1 88 ? -15.384 -14.672 19.679 1.00 98.62 88 ARG A CA 1
ATOM 697 C C . ARG A 1 88 ? -15.169 -16.130 19.262 1.00 98.62 88 ARG A C 1
ATOM 699 O O . ARG A 1 88 ? -14.918 -16.966 20.121 1.00 98.62 88 ARG A O 1
ATOM 706 N N . LYS A 1 89 ? -15.285 -16.441 17.965 1.00 98.44 89 LYS A N 1
ATOM 707 C CA . LYS A 1 89 ? -15.123 -17.803 17.422 1.00 98.44 89 LYS A CA 1
ATOM 708 C C . LYS A 1 89 ? -13.656 -18.236 17.381 1.00 98.44 89 LYS A C 1
ATOM 710 O O . LYS A 1 89 ? -13.322 -19.326 17.832 1.00 98.44 89 LYS A O 1
ATOM 715 N N . LEU A 1 90 ? -12.798 -17.414 16.782 1.00 97.94 90 LEU A N 1
ATOM 716 C CA . LEU A 1 90 ? -11.367 -17.646 16.617 1.00 97.94 90 LEU A CA 1
ATOM 717 C C . LEU A 1 90 ? -10.688 -16.307 16.269 1.00 97.94 90 LEU A C 1
ATOM 719 O O . LEU A 1 90 ? -10.711 -15.913 15.096 1.00 97.94 90 LEU A O 1
ATOM 723 N N . PRO A 1 91 ? -10.071 -15.618 17.246 1.00 96.62 91 PRO A N 1
ATOM 724 C CA . PRO A 1 91 ? -9.467 -14.307 17.014 1.00 96.62 91 PRO A CA 1
ATOM 725 C C . PRO A 1 91 ? -8.168 -14.393 16.207 1.00 96.62 91 PRO A C 1
ATOM 727 O O . PRO A 1 91 ? -7.840 -13.468 15.469 1.00 96.62 91 PRO A O 1
ATOM 730 N N . TYR A 1 92 ? -7.427 -15.499 16.327 1.00 96.94 92 TYR A N 1
ATOM 731 C CA . TYR A 1 92 ? -6.177 -15.711 15.607 1.00 96.94 92 TYR A CA 1
ATOM 732 C C . TYR A 1 92 ? -5.796 -17.195 15.539 1.00 96.94 92 TYR A C 1
ATOM 734 O O . TYR A 1 92 ? -5.971 -17.945 16.497 1.00 96.94 92 TYR A O 1
ATOM 742 N N . THR A 1 93 ? -5.216 -17.602 14.411 1.00 96.25 93 THR A N 1
ATOM 743 C CA . THR A 1 93 ? -4.412 -18.822 14.273 1.00 96.25 93 THR A CA 1
ATOM 744 C C . THR A 1 93 ? -3.329 -18.580 13.225 1.00 96.25 93 THR A C 1
ATOM 746 O O . THR A 1 93 ? -3.482 -17.731 12.347 1.00 96.25 93 THR A O 1
ATOM 749 N N . SER A 1 94 ? -2.228 -19.320 13.319 1.00 95.44 94 SER A N 1
ATOM 750 C CA . SER A 1 94 ? -1.087 -19.162 12.420 1.00 95.44 94 SER A CA 1
ATOM 751 C C . SER A 1 94 ? -1.407 -19.655 10.997 1.00 95.44 94 SER A C 1
ATOM 753 O O . SER A 1 94 ? -1.744 -20.833 10.837 1.00 95.44 94 SER A O 1
ATOM 755 N N . PRO A 1 95 ? -1.227 -18.825 9.949 1.00 93.25 95 PRO A N 1
ATOM 756 C CA . PRO A 1 95 ? -1.412 -19.247 8.558 1.00 93.25 95 PRO A CA 1
ATOM 757 C C . PRO A 1 95 ? -0.240 -20.085 8.020 1.00 93.25 95 PRO A C 1
ATOM 759 O O . PRO A 1 95 ? -0.290 -20.551 6.887 1.00 93.25 95 PRO A O 1
ATOM 762 N N . PHE A 1 96 ? 0.832 -20.279 8.803 1.00 94.31 96 PHE A N 1
ATOM 763 C CA . PHE A 1 96 ? 1.994 -21.069 8.377 1.00 94.31 96 PHE A CA 1
ATOM 764 C C . PHE A 1 96 ? 1.686 -22.566 8.254 1.00 94.31 96 PHE A C 1
ATOM 766 O O . PHE A 1 96 ? 2.347 -23.263 7.489 1.00 94.31 96 PHE A O 1
ATOM 773 N N . THR A 1 97 ? 0.705 -23.062 9.009 1.00 91.50 97 THR A N 1
ATOM 774 C CA . THR A 1 97 ? 0.350 -24.491 9.050 1.00 91.50 97 THR A CA 1
ATOM 775 C C . THR A 1 97 ? -1.146 -24.746 8.926 1.00 91.50 97 THR A C 1
ATOM 777 O O . THR A 1 97 ? -1.539 -25.860 8.591 1.00 91.50 97 THR A O 1
ATOM 780 N N . ASN A 1 98 ? -1.982 -23.741 9.201 1.00 94.19 98 ASN A N 1
ATOM 781 C CA . ASN A 1 98 ? -3.426 -23.902 9.320 1.00 94.19 98 ASN A CA 1
ATOM 782 C C . ASN A 1 98 ? -4.166 -23.016 8.316 1.00 94.19 98 ASN A C 1
ATOM 784 O O . ASN A 1 98 ? -3.684 -21.961 7.911 1.00 94.19 98 ASN A O 1
ATOM 788 N N . THR A 1 99 ? -5.379 -23.436 7.967 1.00 95.44 99 THR A N 1
ATOM 789 C CA . THR A 1 99 ? -6.327 -22.645 7.177 1.00 95.44 99 THR A CA 1
ATOM 790 C C . THR A 1 99 ? -7.487 -22.175 8.050 1.00 95.44 99 THR A C 1
ATOM 792 O O . THR A 1 99 ? -7.750 -22.746 9.111 1.00 95.44 99 THR A O 1
ATOM 795 N N . THR A 1 100 ? -8.199 -21.145 7.600 1.00 97.56 100 THR A N 1
ATOM 796 C CA . THR A 1 100 ? -9.424 -20.662 8.244 1.00 97.56 100 THR A CA 1
ATOM 797 C C . THR A 1 100 ? -10.514 -20.430 7.210 1.00 97.56 100 THR A C 1
ATOM 799 O O . THR A 1 100 ? -10.235 -20.061 6.070 1.00 97.56 100 THR A O 1
ATOM 802 N N . GLU A 1 101 ? -11.770 -20.592 7.620 1.00 97.62 101 GLU A N 1
ATOM 803 C CA . GLU A 1 101 ? -12.927 -20.286 6.774 1.00 97.62 101 GLU A CA 1
ATOM 804 C C . GLU A 1 101 ? -12.871 -18.849 6.202 1.00 97.62 101 GLU A C 1
ATOM 806 O O . GLU A 1 101 ? -12.954 -18.725 4.978 1.00 97.62 101 GLU A O 1
ATOM 811 N N . PRO A 1 102 ? -12.611 -17.777 6.992 1.00 97.62 102 PRO A N 1
ATOM 812 C CA . PRO A 1 102 ? -12.505 -16.425 6.438 1.00 97.62 102 PRO A CA 1
ATOM 813 C C . PRO A 1 102 ? -11.416 -16.273 5.370 1.00 97.62 102 PRO A C 1
ATOM 815 O O . PRO A 1 102 ? -11.655 -15.647 4.339 1.00 97.62 102 PRO A O 1
ATOM 818 N N . SER A 1 103 ? -10.229 -16.857 5.581 1.00 97.12 103 SER A N 1
ATOM 819 C CA . SER A 1 103 ? -9.127 -16.735 4.614 1.00 97.12 103 SER A CA 1
ATOM 820 C C . SER A 1 103 ? -9.426 -17.467 3.303 1.00 97.12 103 SER A C 1
ATOM 822 O O . SER A 1 103 ? -9.188 -16.910 2.231 1.00 97.12 103 SER A O 1
ATOM 824 N N . ALA A 1 104 ? -10.008 -18.669 3.365 1.00 98.06 104 ALA A N 1
ATOM 825 C CA . ALA A 1 104 ? -10.383 -19.442 2.183 1.00 98.06 104 ALA A CA 1
ATOM 826 C C . ALA A 1 104 ? -11.503 -18.762 1.374 1.00 98.06 104 ALA A C 1
ATOM 828 O O . ALA A 1 104 ? -11.405 -18.649 0.149 1.00 98.06 104 ALA A O 1
ATOM 829 N N . VAL A 1 105 ? -12.542 -18.262 2.055 1.00 98.56 105 VAL A N 1
ATOM 830 C CA . VAL A 1 105 ? -13.658 -17.541 1.421 1.00 98.56 105 VAL A CA 1
ATOM 831 C C . VAL A 1 105 ? -13.169 -16.250 0.767 1.00 98.56 105 VAL A C 1
ATOM 833 O O . VAL A 1 105 ? -13.488 -15.994 -0.396 1.00 98.56 105 VAL A O 1
ATOM 836 N N . LEU A 1 106 ? -12.350 -15.460 1.469 1.00 98.38 106 LEU A N 1
ATOM 837 C CA . LEU A 1 106 ? -11.817 -14.209 0.933 1.00 98.38 106 LEU A CA 1
ATOM 838 C C . LEU A 1 106 ? -10.887 -14.450 -0.262 1.00 98.38 106 LEU A C 1
ATOM 840 O O . LEU A 1 106 ? -10.999 -13.750 -1.267 1.00 98.38 106 LEU A O 1
ATOM 844 N N . ALA A 1 107 ? -10.005 -15.452 -0.194 1.00 98.44 107 ALA A N 1
ATOM 845 C CA . ALA A 1 107 ? -9.093 -15.773 -1.292 1.00 98.44 107 ALA A CA 1
ATOM 846 C C . ALA A 1 107 ? -9.863 -16.158 -2.562 1.00 98.44 107 ALA A C 1
ATOM 848 O O . ALA A 1 107 ? -9.575 -15.635 -3.640 1.00 98.44 107 ALA A O 1
ATOM 849 N N . ARG A 1 108 ? -10.894 -17.003 -2.423 1.00 98.50 108 ARG A N 1
ATOM 850 C CA . ARG A 1 108 ? -11.795 -17.345 -3.529 1.00 98.50 108 ARG A CA 1
ATOM 851 C C . ARG A 1 108 ? -12.488 -16.098 -4.077 1.00 98.50 108 ARG A C 1
ATOM 853 O O . ARG A 1 108 ? -12.510 -15.903 -5.289 1.00 98.50 108 ARG A O 1
ATOM 860 N N . LYS A 1 109 ? -13.046 -15.252 -3.206 1.00 98.69 109 LYS A N 1
ATOM 861 C CA . LYS A 1 109 ? -13.788 -14.063 -3.640 1.00 98.69 109 LYS A CA 1
ATOM 862 C C . LYS A 1 109 ? -12.908 -13.080 -4.411 1.00 98.69 109 LYS A C 1
ATOM 864 O O . LYS A 1 109 ? -13.353 -12.511 -5.402 1.00 98.69 109 LYS A O 1
ATOM 869 N N . LEU A 1 110 ? -11.663 -12.895 -3.978 1.00 98.56 110 LEU A N 1
ATOM 870 C CA . LEU A 1 110 ? -10.691 -12.056 -4.676 1.00 98.56 110 LEU A CA 1
ATOM 871 C C . LEU A 1 110 ? -10.319 -12.637 -6.044 1.00 98.56 110 LEU A C 1
ATOM 873 O O . LEU A 1 110 ? -10.283 -11.884 -7.012 1.00 98.56 110 LEU A O 1
ATOM 877 N N . ALA A 1 111 ? -10.108 -13.953 -6.144 1.00 98.44 111 ALA A N 1
ATOM 878 C CA . ALA A 1 111 ? -9.844 -14.619 -7.421 1.00 98.44 111 ALA A CA 1
ATOM 879 C C . ALA A 1 111 ? -11.011 -14.461 -8.417 1.00 98.44 111 ALA A C 1
ATOM 881 O O . ALA A 1 111 ? -10.773 -14.201 -9.589 1.00 98.44 111 ALA A O 1
ATOM 882 N N . GLU A 1 112 ? -12.268 -14.535 -7.958 1.00 98.31 112 GLU A N 1
ATOM 883 C CA . GLU A 1 112 ? -13.453 -14.297 -8.806 1.00 98.31 112 GLU A CA 1
ATOM 884 C C . GLU A 1 112 ? -13.525 -12.870 -9.374 1.00 98.31 112 GLU A C 1
ATOM 886 O O . GLU A 1 112 ? -14.081 -12.658 -10.450 1.00 98.31 112 GLU A O 1
ATOM 891 N N . LEU A 1 113 ? -13.023 -11.882 -8.628 1.00 98.31 113 LEU A N 1
ATOM 892 C CA . LEU A 1 113 ? -13.077 -10.466 -9.003 1.00 98.31 113 LEU A CA 1
ATOM 893 C C . LEU A 1 113 ? -11.845 -10.011 -9.796 1.00 98.31 113 LEU A C 1
ATOM 895 O O . LEU A 1 113 ? -11.898 -8.988 -10.483 1.00 98.31 113 LEU A O 1
ATOM 899 N N . ALA A 1 114 ? -10.730 -10.729 -9.676 1.00 98.19 114 ALA A N 1
ATOM 900 C CA . ALA A 1 114 ? -9.484 -10.396 -10.343 1.00 98.19 114 ALA A CA 1
ATOM 901 C C . ALA A 1 114 ? -9.542 -10.736 -11.848 1.00 98.19 114 ALA A C 1
ATOM 903 O O . ALA A 1 114 ? -10.210 -11.683 -12.261 1.00 98.19 114 ALA A O 1
ATOM 904 N N . PRO A 1 115 ? -8.853 -9.969 -12.710 1.00 96.69 115 PRO A N 1
ATOM 905 C CA . PRO A 1 115 ? -8.871 -10.216 -14.146 1.00 96.69 115 PRO A CA 1
ATOM 906 C C . PRO A 1 115 ? -8.006 -11.420 -14.546 1.00 96.69 115 PRO A C 1
ATOM 908 O O . PRO A 1 115 ? -6.923 -11.639 -14.002 1.00 96.69 115 PRO A O 1
ATOM 911 N N . GLY A 1 116 ? -8.426 -12.117 -15.604 1.00 96.56 116 GLY A N 1
ATOM 912 C CA . GLY A 1 116 ? -7.601 -13.101 -16.307 1.00 96.56 116 GLY A CA 1
ATOM 913 C C . GLY A 1 116 ? -7.258 -14.326 -15.461 1.00 96.56 116 GLY A C 1
ATOM 914 O O . GLY A 1 116 ? -8.143 -15.068 -15.049 1.00 96.56 116 GLY A O 1
ATOM 915 N N . ASP A 1 117 ? -5.963 -14.569 -15.266 1.00 96.88 117 ASP A N 1
ATOM 916 C CA . ASP A 1 117 ? -5.416 -15.741 -14.577 1.00 96.88 117 ASP A CA 1
ATOM 917 C C . ASP A 1 117 ? -4.917 -15.445 -13.149 1.00 96.88 117 ASP A C 1
ATOM 919 O O . ASP A 1 117 ? -4.252 -16.283 -12.528 1.00 96.88 117 ASP A O 1
ATOM 923 N N . LEU A 1 118 ? -5.263 -14.279 -12.594 1.00 97.88 118 LEU A N 1
ATOM 924 C CA . LEU A 1 118 ? -4.921 -13.873 -11.228 1.00 97.88 118 LEU A CA 1
ATOM 925 C C . LEU A 1 118 ? -5.786 -14.601 -10.182 1.00 97.88 118 LEU A C 1
ATOM 927 O O . LEU A 1 118 ? -6.656 -14.019 -9.547 1.00 97.88 118 LEU A O 1
ATOM 931 N N . ASN A 1 119 ? -5.503 -15.890 -9.984 1.00 97.81 119 ASN A N 1
ATOM 932 C CA . ASN A 1 119 ? -6.348 -16.809 -9.209 1.00 97.81 119 ASN A CA 1
ATOM 933 C C . ASN A 1 119 ? -5.775 -17.228 -7.842 1.00 97.81 119 ASN A C 1
ATOM 935 O O . ASN A 1 119 ? -6.317 -18.122 -7.197 1.00 97.81 119 ASN A O 1
ATOM 939 N N . ASN A 1 120 ? -4.659 -16.635 -7.404 1.00 97.50 120 ASN A N 1
ATOM 940 C CA . ASN A 1 120 ? -3.991 -16.991 -6.148 1.00 97.50 120 ASN A CA 1
ATOM 941 C C . ASN A 1 120 ? -3.704 -15.739 -5.319 1.00 97.50 120 ASN A C 1
ATOM 943 O O . ASN A 1 120 ? -3.236 -14.734 -5.854 1.00 97.50 120 ASN A O 1
ATOM 947 N N . VAL A 1 121 ? -3.943 -15.825 -4.009 1.00 97.88 121 VAL A N 1
ATOM 948 C CA . VAL A 1 121 ? -3.833 -14.694 -3.081 1.00 97.88 121 VAL A CA 1
ATOM 949 C C . VAL A 1 121 ? -2.822 -15.009 -1.988 1.00 97.88 121 VAL A C 1
ATOM 951 O O . VAL A 1 121 ? -2.888 -16.057 -1.350 1.00 97.88 121 VAL A O 1
ATOM 954 N N . PHE A 1 122 ? -1.912 -14.069 -1.748 1.00 97.44 122 PHE A N 1
ATOM 955 C CA . PHE A 1 122 ? -1.065 -14.036 -0.563 1.00 97.44 122 PHE A CA 1
ATOM 956 C C . PHE A 1 122 ? -1.482 -12.829 0.279 1.00 97.44 122 PHE A C 1
ATOM 958 O O . PHE A 1 122 ? -1.389 -11.694 -0.188 1.00 97.44 122 PHE A O 1
ATOM 965 N N . PHE A 1 123 ? -1.967 -13.065 1.498 1.00 97.50 123 PHE A N 1
ATOM 966 C CA . PHE A 1 123 ? -2.439 -11.993 2.373 1.00 97.50 123 PHE A CA 1
ATOM 967 C C . PHE A 1 123 ? -1.284 -11.290 3.087 1.00 97.50 123 PHE A C 1
ATOM 969 O O . PHE A 1 123 ? -0.348 -11.924 3.571 1.00 97.50 123 PHE A O 1
ATOM 976 N N . THR A 1 124 ? -1.387 -9.969 3.194 1.00 97.06 124 THR A N 1
ATOM 977 C CA . THR A 1 124 ? -0.518 -9.124 4.019 1.00 97.06 124 THR A CA 1
ATOM 978 C C . THR A 1 124 ? -1.379 -8.167 4.845 1.00 97.06 124 THR A C 1
ATOM 980 O O . THR A 1 124 ? -2.603 -8.163 4.733 1.00 97.06 124 THR A O 1
ATOM 983 N N . THR A 1 125 ? -0.750 -7.349 5.687 1.00 94.94 125 THR A N 1
ATOM 984 C CA . THR A 1 125 ? -1.439 -6.365 6.537 1.00 94.94 125 THR A CA 1
ATOM 985 C C . THR A 1 125 ? -1.657 -5.006 5.867 1.00 94.94 125 THR A C 1
ATOM 987 O O . THR A 1 125 ? -2.309 -4.143 6.444 1.00 94.94 125 THR A O 1
ATOM 990 N N . GLY A 1 126 ? -1.118 -4.781 4.665 1.00 96.31 126 GLY A N 1
ATOM 991 C CA . GLY A 1 126 ? -1.265 -3.507 3.966 1.00 96.31 126 GLY A CA 1
ATOM 992 C C . GLY A 1 126 ? -0.482 -3.416 2.657 1.00 96.31 126 GLY A C 1
ATOM 993 O O . GLY A 1 126 ? 0.237 -4.339 2.266 1.00 96.31 126 GLY A O 1
ATOM 994 N N . GLY A 1 127 ? -0.609 -2.268 1.985 1.00 96.94 127 GLY A N 1
ATOM 995 C CA . GLY A 1 127 ? -0.013 -2.028 0.665 1.00 96.94 127 GLY A CA 1
ATOM 996 C C . GLY A 1 127 ? 1.513 -2.163 0.644 1.00 96.94 127 GLY A C 1
ATOM 997 O O . GLY A 1 127 ? 2.046 -2.876 -0.200 1.00 96.94 127 GLY A O 1
ATOM 998 N N . SER A 1 128 ? 2.212 -1.567 1.616 1.00 97.62 128 SER A N 1
ATOM 999 C CA . SER A 1 128 ? 3.681 -1.634 1.706 1.00 97.62 128 SER A CA 1
ATOM 1000 C C . SER A 1 128 ? 4.190 -3.082 1.779 1.00 97.62 128 SER A C 1
ATOM 1002 O O . SER A 1 128 ? 5.054 -3.490 1.008 1.00 97.62 128 SER A O 1
ATOM 1004 N N . THR A 1 129 ? 3.599 -3.910 2.648 1.00 98.25 129 THR A N 1
ATOM 1005 C CA . THR A 1 129 ? 4.002 -5.318 2.805 1.00 98.25 129 THR A CA 1
ATOM 1006 C C . THR A 1 129 ? 3.580 -6.188 1.617 1.00 98.25 129 THR A C 1
ATOM 1008 O O . THR A 1 129 ? 4.252 -7.178 1.309 1.00 98.25 129 THR A O 1
ATOM 1011 N N . ALA A 1 130 ? 2.514 -5.813 0.901 1.00 98.50 130 ALA A N 1
ATOM 1012 C CA . ALA A 1 130 ? 2.143 -6.443 -0.365 1.00 98.50 130 ALA A CA 1
ATOM 1013 C C . ALA A 1 130 ? 3.181 -6.160 -1.466 1.00 98.50 130 ALA A C 1
ATOM 1015 O O . ALA A 1 130 ? 3.568 -7.081 -2.189 1.00 98.50 130 ALA A O 1
ATOM 1016 N N . VAL A 1 131 ? 3.694 -4.927 -1.557 1.00 98.50 131 VAL A N 1
ATOM 1017 C CA . VAL A 1 131 ? 4.764 -4.564 -2.503 1.00 98.50 131 VAL A CA 1
ATOM 1018 C C . VAL A 1 131 ? 6.064 -5.300 -2.182 1.00 98.50 131 VAL A C 1
ATOM 1020 O O . VAL A 1 131 ? 6.648 -5.908 -3.082 1.00 98.50 131 VAL A O 1
ATOM 1023 N N . ASP A 1 132 ? 6.476 -5.347 -0.912 1.00 98.56 132 ASP A N 1
ATOM 1024 C CA . ASP A 1 132 ? 7.630 -6.146 -0.477 1.00 98.56 132 ASP A CA 1
ATOM 1025 C C . ASP A 1 132 ? 7.479 -7.619 -0.901 1.00 98.56 132 ASP A C 1
ATOM 1027 O O . ASP A 1 132 ? 8.403 -8.222 -1.455 1.00 98.56 132 ASP A O 1
ATOM 1031 N N . THR A 1 133 ? 6.291 -8.197 -0.700 1.00 98.50 133 THR A N 1
ATOM 1032 C CA . THR A 1 133 ? 5.985 -9.581 -1.092 1.00 98.50 133 THR A CA 1
ATOM 1033 C C . THR A 1 133 ? 6.065 -9.778 -2.605 1.00 98.50 133 THR A C 1
ATOM 1035 O O . THR A 1 133 ? 6.658 -10.758 -3.067 1.00 98.50 133 THR A O 1
ATOM 1038 N N . ALA A 1 134 ? 5.525 -8.848 -3.394 1.00 98.38 134 ALA A N 1
ATOM 1039 C CA . ALA A 1 134 ? 5.563 -8.907 -4.853 1.00 98.38 134 ALA A CA 1
ATOM 1040 C C . ALA A 1 134 ? 7.005 -8.857 -5.389 1.00 98.38 134 ALA A C 1
ATOM 1042 O O . ALA A 1 134 ? 7.384 -9.687 -6.223 1.00 98.38 134 ALA A O 1
ATOM 1043 N N . ILE A 1 135 ? 7.838 -7.950 -4.866 1.00 98.44 135 ILE A N 1
ATOM 1044 C CA . ILE A 1 135 ? 9.255 -7.825 -5.246 1.00 98.44 135 ILE A CA 1
ATOM 1045 C C . ILE A 1 135 ? 10.021 -9.102 -4.880 1.00 98.44 135 IL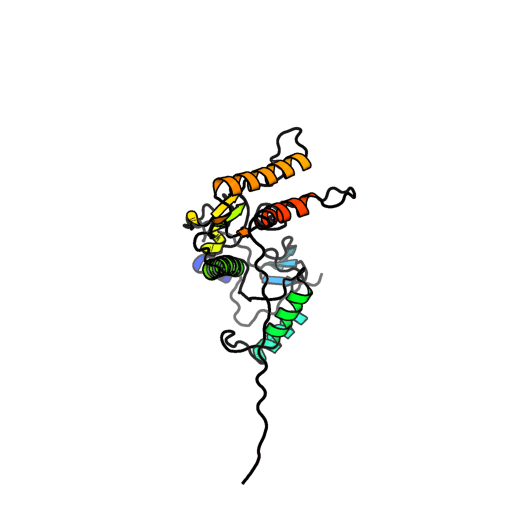E A C 1
ATOM 1047 O O . ILE A 1 135 ? 10.719 -9.671 -5.725 1.00 98.44 135 ILE A O 1
ATOM 1051 N N . ARG A 1 136 ? 9.845 -9.615 -3.657 1.00 98.38 136 ARG A N 1
ATOM 1052 C CA . ARG A 1 136 ? 10.496 -10.858 -3.211 1.00 98.38 136 ARG A CA 1
ATOM 1053 C C . ARG A 1 136 ? 10.061 -12.066 -4.034 1.00 98.38 136 ARG A C 1
ATOM 1055 O O . ARG A 1 136 ? 10.897 -12.895 -4.389 1.00 98.38 136 ARG A O 1
ATOM 1062 N N . THR A 1 137 ? 8.783 -12.152 -4.393 1.00 98.50 137 THR A N 1
ATOM 1063 C CA . THR A 1 137 ? 8.254 -13.225 -5.249 1.00 98.50 137 THR A CA 1
ATOM 1064 C C . THR A 1 137 ? 8.853 -13.152 -6.653 1.00 98.50 137 THR A C 1
ATOM 1066 O O . THR A 1 137 ? 9.257 -14.174 -7.213 1.00 98.50 137 THR A O 1
ATOM 1069 N N . MET A 1 138 ? 8.994 -11.946 -7.211 1.00 98.31 138 MET A N 1
ATOM 1070 C CA . MET A 1 138 ? 9.685 -11.731 -8.482 1.00 98.31 138 MET A CA 1
ATOM 1071 C C . MET A 1 138 ? 11.154 -12.177 -8.401 1.00 98.31 138 MET A C 1
ATOM 1073 O O . MET A 1 138 ? 11.621 -12.922 -9.274 1.00 98.31 138 MET A O 1
ATOM 1077 N N . HIS A 1 139 ? 11.873 -11.810 -7.334 1.00 98.44 139 HIS A N 1
ATOM 1078 C CA . HIS A 1 139 ? 13.251 -12.254 -7.113 1.00 98.44 139 HIS A CA 1
ATOM 1079 C C . HIS A 1 139 ? 13.343 -13.776 -7.005 1.00 98.44 139 HIS A C 1
ATOM 1081 O O . HIS A 1 139 ? 14.165 -14.376 -7.703 1.00 98.44 139 HIS A O 1
ATOM 1087 N N . PHE A 1 140 ? 12.485 -14.400 -6.196 1.00 98.62 140 PHE A N 1
ATOM 1088 C CA . PHE A 1 140 ? 12.416 -15.850 -6.019 1.00 98.62 140 PHE A CA 1
ATOM 1089 C C . PHE A 1 140 ? 12.197 -16.563 -7.355 1.00 98.62 140 PHE A C 1
ATOM 1091 O O . PHE A 1 140 ? 12.980 -17.437 -7.731 1.00 98.62 140 PHE A O 1
ATOM 1098 N N . ARG A 1 141 ? 11.192 -16.132 -8.125 1.00 98.44 141 ARG A N 1
ATOM 1099 C CA . ARG A 1 141 ? 10.889 -16.697 -9.443 1.00 98.44 141 ARG A CA 1
ATOM 1100 C C . ARG A 1 141 ? 12.089 -16.616 -10.381 1.00 98.44 141 ARG A C 1
ATOM 1102 O O . ARG A 1 141 ? 12.412 -17.592 -11.052 1.00 98.44 141 ARG A O 1
ATOM 1109 N N . ASN A 1 142 ? 12.748 -15.462 -10.454 1.00 98.75 142 ASN A N 1
ATOM 1110 C CA . ASN A 1 142 ? 13.897 -15.282 -11.339 1.00 98.75 142 ASN A CA 1
ATOM 1111 C C . ASN A 1 142 ? 15.102 -16.129 -10.904 1.00 98.75 142 ASN A C 1
ATOM 1113 O O . ASN A 1 142 ? 15.730 -16.737 -11.765 1.00 98.75 142 ASN A O 1
ATOM 1117 N N . ASN A 1 143 ? 15.357 -16.268 -9.599 1.00 98.69 143 ASN A N 1
ATOM 1118 C CA . ASN A 1 143 ? 16.383 -17.188 -9.091 1.00 98.69 143 ASN A CA 1
ATOM 1119 C C . ASN A 1 143 ? 16.061 -18.637 -9.461 1.00 98.69 143 ASN A C 1
ATOM 1121 O O . ASN A 1 143 ? 16.916 -19.349 -9.980 1.00 98.69 143 ASN A O 1
ATOM 1125 N N . ARG A 1 144 ? 14.806 -19.063 -9.274 1.00 98.56 144 ARG A N 1
ATOM 1126 C CA . ARG A 1 144 ? 14.392 -20.442 -9.559 1.00 98.56 144 ARG A CA 1
ATOM 1127 C C . ARG A 1 144 ? 14.487 -20.816 -11.039 1.00 98.56 144 ARG A C 1
ATOM 1129 O O . ARG A 1 144 ? 14.652 -21.994 -11.351 1.00 98.56 144 ARG A O 1
ATOM 1136 N N . LEU A 1 145 ? 14.402 -19.817 -11.917 1.00 98.44 145 LEU A N 1
ATOM 1137 C CA . LEU A 1 145 ? 14.549 -19.935 -13.369 1.00 98.44 145 LEU A CA 1
ATOM 1138 C C . LEU A 1 145 ? 15.993 -19.718 -13.861 1.00 98.44 145 LEU A C 1
ATOM 1140 O O . LEU A 1 145 ? 16.193 -19.603 -15.066 1.00 98.44 145 LEU A O 1
ATOM 1144 N N . GLY A 1 146 ? 16.983 -19.626 -12.965 1.00 98.50 146 GLY A N 1
ATOM 1145 C CA . GLY A 1 146 ? 18.392 -19.452 -13.342 1.00 98.50 146 GLY A CA 1
ATOM 1146 C C . GLY A 1 146 ? 18.730 -18.062 -13.892 1.00 98.50 146 GLY A C 1
ATOM 1147 O O . GLY A 1 146 ? 19.654 -17.926 -14.682 1.00 98.50 146 GLY A O 1
ATOM 1148 N N . ARG A 1 147 ? 17.973 -17.026 -13.504 1.00 98.50 147 ARG A N 1
ATOM 1149 C CA . ARG A 1 147 ? 18.175 -15.623 -13.914 1.00 98.50 147 ARG A CA 1
ATOM 1150 C C . ARG A 1 147 ? 18.473 -14.749 -12.686 1.00 98.50 147 ARG A C 1
ATOM 1152 O O . ARG A 1 147 ? 17.607 -13.966 -12.274 1.00 98.50 147 ARG A O 1
ATOM 1159 N N . PRO A 1 148 ? 19.636 -14.925 -12.038 1.00 97.81 148 PRO A N 1
ATOM 1160 C CA . PRO A 1 148 ? 19.964 -14.241 -10.788 1.00 97.81 148 PRO A CA 1
ATOM 1161 C C . PRO A 1 148 ? 20.138 -12.725 -10.948 1.00 97.81 148 PRO A C 1
ATOM 1163 O O . PRO A 1 148 ? 19.888 -12.007 -9.988 1.00 97.81 148 PRO A O 1
ATOM 1166 N N . ASP A 1 149 ? 20.437 -12.231 -12.149 1.00 98.06 149 ASP A N 1
ATOM 1167 C CA . ASP A 1 149 ? 20.632 -10.791 -12.392 1.00 98.06 149 ASP A CA 1
ATOM 1168 C C . ASP A 1 149 ? 19.322 -10.048 -12.718 1.00 98.06 149 ASP A C 1
ATOM 1170 O O . ASP A 1 149 ? 19.231 -8.8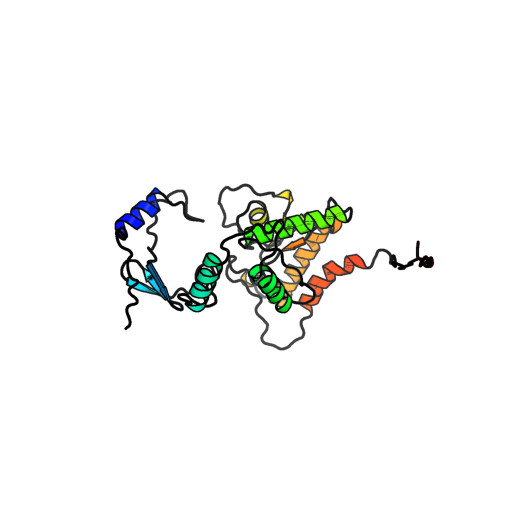26 -12.619 1.00 98.06 149 ASP A O 1
ATOM 1174 N N . LYS A 1 150 ? 18.242 -10.786 -13.021 1.00 98.56 150 LYS A N 1
ATOM 1175 C CA . LYS A 1 150 ? 16.928 -10.233 -13.393 1.00 98.56 150 LYS A CA 1
ATOM 1176 C C . LYS A 1 150 ? 16.145 -9.726 -12.174 1.00 98.56 150 LYS A C 1
ATOM 1178 O O . LYS A 1 150 ? 15.181 -10.372 -11.743 1.00 98.56 150 LYS A O 1
ATOM 1183 N N . LYS A 1 151 ? 16.585 -8.616 -11.574 1.00 98.44 151 LYS A N 1
ATOM 1184 C CA . LYS A 1 151 ? 16.106 -8.103 -10.270 1.00 98.44 151 LYS A CA 1
ATOM 1185 C C . LYS A 1 151 ? 15.673 -6.645 -10.256 1.00 98.44 151 LYS A C 1
ATOM 1187 O O . LYS A 1 151 ? 14.966 -6.271 -9.322 1.00 98.44 151 LYS A O 1
ATOM 1192 N N . ILE A 1 152 ? 16.066 -5.850 -11.249 1.00 98.56 152 ILE A N 1
ATOM 1193 C CA . ILE A 1 152 ? 15.781 -4.413 -11.272 1.00 98.56 152 ILE A CA 1
ATOM 1194 C C . ILE A 1 152 ? 14.280 -4.186 -11.463 1.00 98.56 152 ILE A C 1
ATOM 1196 O O . ILE A 1 152 ? 13.641 -4.821 -12.305 1.00 98.56 152 ILE A O 1
ATOM 1200 N N . VAL A 1 153 ? 13.713 -3.281 -10.676 1.00 98.62 153 VAL A N 1
ATOM 1201 C CA . VAL A 1 153 ? 12.326 -2.835 -10.783 1.00 98.62 153 VAL A CA 1
ATOM 1202 C C . VAL A 1 153 ? 12.306 -1.495 -11.508 1.00 98.62 153 VAL A C 1
ATOM 1204 O O . VAL A 1 153 ? 12.990 -0.557 -11.112 1.00 98.62 153 VAL A O 1
ATOM 1207 N N . ILE A 1 154 ? 11.510 -1.381 -12.564 1.00 98.50 154 ILE A N 1
ATOM 1208 C CA . ILE A 1 154 ? 11.189 -0.080 -13.150 1.00 98.50 154 ILE A CA 1
ATOM 1209 C C . ILE A 1 154 ? 9.966 0.473 -12.411 1.00 98.50 154 ILE A C 1
ATOM 1211 O O . ILE A 1 154 ? 8.939 -0.200 -12.324 1.00 98.50 154 ILE A O 1
ATOM 1215 N N . SER A 1 155 ? 10.084 1.690 -11.891 1.00 97.19 155 SER A N 1
ATOM 1216 C CA . SER A 1 155 ? 9.009 2.478 -11.283 1.00 97.19 155 SER A CA 1
ATOM 1217 C C . SER A 1 155 ? 8.905 3.835 -11.998 1.00 97.19 155 SER A C 1
ATOM 1219 O O . SER A 1 155 ? 9.498 4.034 -13.062 1.00 97.19 155 SER A O 1
ATOM 1221 N N . ARG A 1 156 ? 8.131 4.776 -11.460 1.00 93.69 156 ARG A N 1
ATOM 1222 C CA . ARG A 1 156 ? 7.920 6.112 -12.034 1.00 93.69 156 ARG A CA 1
ATOM 1223 C C . ARG A 1 156 ? 8.100 7.194 -10.983 1.00 93.69 156 ARG A C 1
ATOM 1225 O O . ARG A 1 156 ? 7.769 6.993 -9.816 1.00 93.69 156 ARG A O 1
ATOM 1232 N N . GLU A 1 157 ? 8.564 8.357 -11.411 1.00 92.50 157 GLU A N 1
ATOM 1233 C CA . GLU A 1 157 ? 8.478 9.572 -10.611 1.00 92.50 157 GLU A CA 1
ATOM 1234 C C . GLU A 1 157 ? 7.033 9.822 -10.156 1.00 92.50 157 GLU A C 1
ATOM 1236 O O . GLU A 1 157 ? 6.065 9.489 -10.844 1.00 92.50 157 GLU A O 1
ATOM 1241 N N . LYS A 1 158 ? 6.897 10.394 -8.956 1.00 90.81 158 LYS A N 1
ATOM 1242 C CA . LYS A 1 158 ? 5.630 10.669 -8.255 1.00 90.81 158 LYS A CA 1
ATOM 1243 C C . LYS A 1 158 ? 4.805 9.429 -7.857 1.00 90.81 158 LYS A C 1
ATOM 1245 O O . LYS A 1 158 ? 3.780 9.603 -7.199 1.00 90.81 158 LYS A O 1
ATOM 1250 N N . ALA A 1 159 ? 5.242 8.208 -8.180 1.00 93.00 159 ALA A N 1
ATOM 1251 C CA . ALA A 1 159 ? 4.593 6.976 -7.724 1.00 93.00 159 ALA A CA 1
ATOM 1252 C C . ALA A 1 159 ? 4.726 6.781 -6.211 1.00 93.00 159 ALA A C 1
ATOM 1254 O O . ALA A 1 159 ? 5.751 7.139 -5.630 1.00 93.00 159 ALA A O 1
ATOM 1255 N N . TYR A 1 160 ? 3.713 6.177 -5.592 1.00 93.62 160 TYR A N 1
ATOM 1256 C CA . TYR A 1 160 ? 3.728 5.760 -4.194 1.00 93.62 160 TYR A CA 1
ATOM 1257 C C . TYR A 1 160 ? 3.409 4.275 -4.078 1.00 93.62 160 TYR A C 1
ATOM 1259 O O . TYR A 1 160 ? 2.356 3.802 -4.510 1.00 93.62 160 TYR A O 1
ATOM 1267 N N . HIS A 1 161 ? 4.325 3.530 -3.473 1.00 95.75 161 HIS A N 1
ATOM 1268 C CA . HIS A 1 161 ? 4.205 2.081 -3.327 1.00 95.75 161 HIS A CA 1
ATOM 1269 C C . HIS A 1 161 ? 4.285 1.621 -1.871 1.00 95.75 161 HIS A C 1
ATOM 1271 O O . HIS A 1 161 ? 4.173 0.429 -1.601 1.00 95.75 161 HIS A O 1
ATOM 1277 N N . GLY A 1 162 ? 4.391 2.558 -0.928 1.00 94.19 162 GLY A N 1
ATOM 1278 C CA . GLY A 1 162 ? 4.420 2.282 0.501 1.00 94.19 162 GLY A CA 1
ATOM 1279 C C . GLY A 1 162 ? 5.681 2.806 1.177 1.00 94.19 162 GLY A C 1
ATOM 1280 O O . GLY A 1 162 ? 6.473 3.535 0.579 1.00 94.19 162 GLY A O 1
ATOM 1281 N N . SER A 1 163 ? 5.830 2.429 2.446 1.00 94.00 163 SER A N 1
ATOM 1282 C CA . SER A 1 163 ? 6.837 2.980 3.363 1.00 94.00 163 SER A CA 1
ATOM 1283 C C . SER A 1 163 ? 7.672 1.926 4.109 1.00 94.00 163 SER A C 1
ATOM 1285 O O . SER A 1 163 ? 8.433 2.273 5.007 1.00 94.00 163 SER A O 1
ATOM 1287 N N . THR A 1 164 ? 7.551 0.637 3.775 1.00 95.94 164 THR A N 1
ATOM 1288 C CA . THR A 1 164 ? 8.564 -0.367 4.164 1.00 95.94 164 THR A CA 1
ATOM 1289 C C . THR A 1 164 ? 9.847 -0.117 3.374 1.00 95.94 164 THR A C 1
ATOM 1291 O O . THR A 1 164 ? 9.798 0.518 2.329 1.00 95.94 164 THR A O 1
ATOM 1294 N N . TYR A 1 165 ? 11.002 -0.621 3.817 1.00 95.44 165 TYR A N 1
ATOM 1295 C CA . TYR A 1 165 ? 12.281 -0.331 3.151 1.00 95.44 165 TYR A CA 1
ATOM 1296 C C . TYR A 1 165 ? 12.275 -0.654 1.640 1.00 95.44 165 TYR A C 1
ATOM 1298 O O . TYR A 1 165 ? 12.672 0.182 0.825 1.00 95.44 165 TYR A O 1
ATOM 1306 N N . LEU A 1 166 ? 11.769 -1.828 1.234 1.00 95.62 166 LEU A N 1
ATOM 1307 C CA . LEU A 1 166 ? 11.697 -2.205 -0.185 1.00 95.62 166 LEU A CA 1
ATOM 1308 C C . LEU A 1 166 ? 10.608 -1.431 -0.938 1.00 95.62 166 LEU A C 1
ATOM 1310 O O . LEU A 1 166 ? 10.879 -0.919 -2.024 1.00 95.62 166 LEU A O 1
ATOM 1314 N N . ALA A 1 167 ? 9.403 -1.311 -0.378 1.00 96.25 167 ALA A N 1
ATOM 1315 C CA . ALA A 1 167 ? 8.326 -0.533 -0.988 1.00 96.25 167 ALA A CA 1
ATOM 1316 C C . ALA A 1 167 ? 8.685 0.951 -1.160 1.00 96.25 167 ALA A C 1
ATOM 1318 O O . ALA A 1 167 ? 8.436 1.531 -2.215 1.00 96.25 167 ALA A O 1
ATOM 1319 N N . HIS A 1 168 ? 9.322 1.552 -0.156 1.00 94.81 168 HIS A N 1
ATOM 1320 C CA . HIS A 1 168 ? 9.813 2.923 -0.202 1.00 94.81 168 HIS A CA 1
ATOM 1321 C C . HIS A 1 168 ? 10.925 3.073 -1.242 1.00 94.81 168 HIS A C 1
ATOM 1323 O O . HIS A 1 168 ? 10.929 4.043 -1.992 1.00 94.81 168 HIS A O 1
ATOM 1329 N N . SER A 1 169 ? 11.795 2.066 -1.391 1.00 95.12 169 SER A N 1
ATOM 1330 C CA . SER A 1 169 ? 12.820 2.069 -2.442 1.00 95.12 169 SER A CA 1
ATOM 1331 C C . SER A 1 169 ? 12.242 2.143 -3.855 1.00 95.12 169 SER A C 1
ATOM 1333 O O . SER A 1 169 ? 12.935 2.596 -4.757 1.00 95.12 169 SER A O 1
ATOM 1335 N N . VAL A 1 170 ? 10.991 1.724 -4.072 1.00 95.75 170 VAL A N 1
ATOM 1336 C CA . VAL A 1 170 ? 10.315 1.842 -5.374 1.00 95.75 170 VAL A CA 1
ATOM 1337 C C . VAL A 1 170 ? 9.304 2.996 -5.440 1.00 95.75 170 VAL A C 1
ATOM 1339 O O . VAL A 1 170 ? 8.679 3.190 -6.483 1.00 95.75 170 VAL A O 1
ATOM 1342 N N . THR A 1 171 ? 9.170 3.796 -4.380 1.00 93.94 171 THR A N 1
ATOM 1343 C CA . THR A 1 171 ? 8.382 5.039 -4.349 1.00 93.94 171 THR A CA 1
ATOM 1344 C C . THR A 1 171 ? 9.187 6.172 -4.997 1.00 93.94 171 THR A C 1
ATOM 1346 O O . THR A 1 171 ? 10.322 6.439 -4.622 1.00 93.94 171 THR A O 1
ATOM 1349 N N . GLY A 1 172 ? 8.601 6.857 -5.983 1.00 87.69 172 GLY A N 1
ATOM 1350 C CA . GLY A 1 172 ? 9.255 7.919 -6.765 1.00 87.69 172 GLY A CA 1
ATOM 1351 C C . GLY A 1 172 ? 8.921 9.337 -6.298 1.00 87.69 172 GLY A C 1
ATOM 1352 O O . GLY A 1 172 ? 9.011 10.292 -7.075 1.00 87.69 172 GLY A O 1
ATOM 1353 N N . LYS A 1 173 ? 8.437 9.497 -5.064 1.00 79.69 173 LYS A N 1
ATOM 1354 C CA . LYS A 1 173 ? 8.005 10.789 -4.528 1.00 79.69 173 LYS A CA 1
ATOM 1355 C C . LYS A 1 173 ? 9.179 11.619 -4.023 1.00 79.69 173 LYS A C 1
ATOM 1357 O O . LYS A 1 173 ? 9.569 11.556 -2.869 1.00 79.69 173 LYS A O 1
ATOM 1362 N N . GLU A 1 174 ? 9.627 12.532 -4.869 1.00 67.25 174 GLU A N 1
ATOM 1363 C CA . GLU A 1 174 ? 10.645 13.544 -4.553 1.00 67.25 174 GLU A CA 1
ATOM 1364 C C . GLU A 1 174 ? 10.335 14.412 -3.311 1.00 67.25 174 GLU A C 1
ATOM 1366 O O . GLU A 1 174 ? 11.243 14.911 -2.651 1.00 67.25 174 GLU A O 1
ATOM 1371 N N . ARG A 1 175 ? 9.048 14.601 -2.971 1.00 59.09 175 ARG A N 1
ATOM 1372 C CA . ARG A 1 175 ? 8.631 15.368 -1.780 1.00 59.09 175 ARG A CA 1
ATOM 1373 C C . ARG A 1 175 ? 8.956 14.664 -0.463 1.00 59.09 175 ARG A C 1
ATOM 1375 O O . ARG A 1 175 ? 8.960 15.319 0.575 1.00 59.09 175 ARG A O 1
ATOM 1382 N N . GLU A 1 176 ? 9.245 13.367 -0.490 1.00 65.56 176 GLU A N 1
ATOM 1383 C CA . GLU A 1 176 ? 9.643 12.605 0.689 1.00 65.56 176 GLU A CA 1
ATOM 1384 C C . GLU A 1 176 ? 11.124 12.888 0.995 1.00 65.56 176 GLU A C 1
ATOM 1386 O O . GLU A 1 176 ? 12.007 12.068 0.775 1.00 65.56 176 GLU A O 1
ATOM 1391 N N . LYS A 1 177 ? 11.414 14.083 1.531 1.00 67.00 177 LYS A N 1
ATOM 1392 C CA . LYS A 1 177 ? 12.722 14.433 2.122 1.00 67.00 177 LYS A CA 1
ATOM 1393 C C . LYS A 1 177 ? 12.867 13.825 3.522 1.00 67.00 177 LYS A C 1
ATOM 1395 O O . LYS A 1 177 ? 13.316 14.482 4.455 1.00 67.00 177 LYS A O 1
ATOM 1400 N N . ASN A 1 178 ? 12.452 12.574 3.671 1.00 71.62 178 ASN A N 1
ATOM 1401 C CA . ASN A 1 178 ? 12.274 11.893 4.953 1.00 71.62 178 ASN A CA 1
ATOM 1402 C C . ASN A 1 178 ? 13.593 11.377 5.563 1.00 71.62 178 ASN A C 1
ATOM 1404 O O . ASN A 1 178 ? 13.568 10.756 6.618 1.00 71.62 178 ASN A O 1
ATOM 1408 N N . ARG A 1 179 ? 14.739 11.657 4.916 1.00 82.88 179 ARG A N 1
ATOM 1409 C CA . ARG A 1 179 ? 16.094 11.255 5.342 1.00 82.88 179 ARG A CA 1
ATOM 1410 C C . ARG A 1 179 ? 16.277 9.737 5.498 1.00 82.88 179 ARG A C 1
ATOM 1412 O O . ARG A 1 179 ? 17.303 9.322 6.028 1.00 82.88 179 ARG A O 1
ATOM 1419 N N . PHE A 1 180 ? 15.342 8.918 5.017 1.00 87.19 180 PHE A N 1
ATOM 1420 C CA . PHE A 1 180 ? 15.489 7.470 5.023 1.00 87.19 180 PHE A CA 1
ATOM 1421 C C . PHE A 1 180 ? 16.352 7.010 3.850 1.00 87.19 180 PHE A C 1
ATOM 1423 O O . PHE A 1 180 ? 16.223 7.493 2.723 1.00 87.19 180 PHE A O 1
ATOM 1430 N N . ASP A 1 181 ? 17.230 6.048 4.121 1.00 91.06 181 ASP A N 1
ATOM 1431 C CA . ASP A 1 181 ? 17.959 5.359 3.068 1.00 91.06 181 ASP A CA 1
ATOM 1432 C C . ASP A 1 181 ? 17.032 4.419 2.291 1.00 91.06 181 ASP A C 1
ATOM 1434 O O . ASP A 1 181 ? 16.096 3.825 2.831 1.00 91.06 181 ASP A O 1
ATOM 1438 N N . ILE A 1 182 ? 17.347 4.244 1.010 1.00 92.38 182 ILE A N 1
ATOM 1439 C CA . ILE A 1 182 ? 16.666 3.329 0.092 1.00 92.38 182 ILE A CA 1
ATOM 1440 C C . ILE A 1 182 ? 17.687 2.467 -0.651 1.00 92.38 182 ILE A C 1
ATOM 1442 O O . ILE A 1 182 ? 18.841 2.864 -0.835 1.00 92.38 182 ILE A O 1
ATOM 1446 N N . GLU A 1 183 ? 17.259 1.313 -1.157 1.00 94.88 183 GLU A N 1
ATOM 1447 C CA . GLU A 1 183 ? 18.085 0.471 -2.023 1.00 94.88 183 GLU A CA 1
ATOM 1448 C C . GLU A 1 183 ? 18.090 1.029 -3.455 1.00 94.88 183 GLU A C 1
ATOM 1450 O O . GLU A 1 183 ? 17.331 0.615 -4.334 1.00 94.88 183 GLU A O 1
ATOM 1455 N N . LYS A 1 184 ? 18.979 1.993 -3.702 1.00 92.88 184 LYS A N 1
ATOM 1456 C CA . LYS A 1 184 ? 19.098 2.702 -4.989 1.00 92.88 184 LYS A CA 1
ATOM 1457 C C . LYS A 1 184 ? 19.434 1.783 -6.166 1.00 92.88 184 LYS A C 1
ATOM 1459 O O . LYS A 1 184 ? 19.138 2.123 -7.309 1.00 92.88 184 LYS A O 1
ATOM 1464 N N . ARG A 1 185 ? 20.058 0.624 -5.927 1.00 95.25 185 ARG A N 1
ATOM 1465 C CA . ARG A 1 185 ? 20.436 -0.303 -7.008 1.00 95.25 185 ARG A CA 1
ATOM 1466 C C . ARG A 1 185 ? 19.245 -1.108 -7.517 1.00 95.25 185 ARG A C 1
ATOM 1468 O O . ARG A 1 185 ? 19.272 -1.549 -8.663 1.00 95.25 185 ARG A O 1
ATOM 1475 N N . LEU A 1 186 ? 18.211 -1.281 -6.690 1.00 95.75 186 LEU A N 1
ATOM 1476 C CA . LEU A 1 186 ? 17.033 -2.091 -7.001 1.00 95.75 186 LEU A CA 1
ATOM 1477 C C . LEU A 1 186 ? 16.140 -1.452 -8.066 1.00 95.75 186 LEU A C 1
ATOM 1479 O O . LEU A 1 186 ? 15.468 -2.182 -8.789 1.00 95.75 186 LEU A O 1
ATOM 1483 N N . VAL A 1 187 ? 16.107 -0.122 -8.161 1.00 96.94 187 VAL A N 1
ATOM 1484 C CA . VAL A 1 187 ? 15.080 0.594 -8.924 1.00 96.94 187 VAL A CA 1
ATOM 1485 C C . VAL A 1 187 ? 15.661 1.469 -10.035 1.00 96.94 187 VAL A C 1
ATOM 1487 O O . VAL A 1 187 ? 16.781 1.977 -9.949 1.00 96.94 187 VAL A O 1
ATOM 1490 N N . ARG A 1 188 ? 14.874 1.671 -11.092 1.00 97.19 188 ARG A N 1
ATOM 1491 C CA . ARG A 1 188 ? 15.019 2.783 -12.038 1.00 97.19 188 ARG A CA 1
ATOM 1492 C C . ARG A 1 188 ? 13.692 3.511 -12.171 1.00 97.19 188 ARG A C 1
ATOM 1494 O O . ARG A 1 188 ? 12.648 2.865 -12.253 1.00 97.19 188 ARG A O 1
ATOM 1501 N N . PHE A 1 189 ? 13.733 4.837 -12.196 1.00 96.06 189 PHE A N 1
ATOM 1502 C CA . PHE A 1 189 ? 12.538 5.666 -12.298 1.00 96.06 189 PHE A CA 1
ATOM 1503 C C . PHE A 1 189 ? 12.394 6.216 -13.710 1.00 96.06 189 PHE A C 1
ATOM 1505 O O . PHE A 1 189 ? 13.311 6.826 -14.252 1.00 96.06 189 PHE A O 1
ATOM 1512 N N . LEU A 1 190 ? 11.228 5.981 -14.302 1.00 96.62 190 LEU A N 1
ATOM 1513 C CA . LEU A 1 190 ? 10.777 6.701 -15.485 1.00 96.62 190 LEU A CA 1
ATOM 1514 C C . LEU A 1 190 ? 10.295 8.103 -15.095 1.00 96.62 190 LEU A C 1
ATOM 1516 O O . LEU A 1 190 ? 9.790 8.269 -13.979 1.00 96.62 190 LEU A O 1
ATOM 1520 N N . PRO A 1 191 ? 10.374 9.076 -16.016 1.00 93.75 191 PRO A N 1
ATOM 1521 C CA . PRO A 1 191 ? 9.932 10.439 -15.757 1.00 93.75 191 PRO A CA 1
ATOM 1522 C C . PRO A 1 191 ? 8.425 10.528 -15.487 1.00 93.75 191 PRO A C 1
ATOM 1524 O O . PRO A 1 191 ? 7.651 9.633 -15.852 1.00 93.75 191 PRO A O 1
ATOM 1527 N N . ASP A 1 192 ? 8.010 11.645 -14.885 1.00 91.19 192 ASP A N 1
ATOM 1528 C CA . ASP A 1 192 ? 6.603 11.972 -14.637 1.00 91.19 192 ASP A CA 1
ATOM 1529 C C . ASP A 1 192 ? 5.744 11.814 -15.910 1.00 91.19 192 ASP A C 1
ATOM 1531 O O . ASP A 1 192 ? 6.099 12.233 -17.018 1.00 91.19 192 ASP A O 1
ATOM 1535 N N . VAL A 1 193 ? 4.579 11.194 -15.731 1.00 91.75 193 VAL A N 1
ATOM 1536 C CA . VAL A 1 193 ? 3.597 10.908 -16.782 1.00 91.75 193 VAL A CA 1
ATOM 1537 C C . VAL A 1 193 ? 2.456 11.925 -16.820 1.00 91.75 193 VAL A C 1
ATOM 1539 O O . VAL A 1 193 ? 1.568 11.799 -17.667 1.00 91.75 193 VAL A O 1
ATOM 1542 N N . ASN A 1 194 ? 2.466 12.935 -15.945 1.00 91.81 194 ASN A N 1
ATOM 1543 C CA . ASN A 1 194 ? 1.460 13.987 -15.898 1.00 91.81 194 ASN A CA 1
ATOM 1544 C C . ASN A 1 194 ? 1.367 14.735 -17.242 1.00 91.81 194 ASN A C 1
ATOM 1546 O O . ASN A 1 194 ? 2.288 15.469 -17.607 1.00 91.81 194 ASN A O 1
ATOM 1550 N N . PRO A 1 195 ? 0.242 14.624 -17.975 1.00 90.44 195 PRO A N 1
ATOM 1551 C CA . PRO A 1 195 ? 0.106 15.259 -19.278 1.00 90.44 195 PRO A CA 1
ATOM 1552 C C . PRO A 1 195 ? 0.069 16.786 -19.202 1.00 90.44 195 PRO A C 1
ATOM 1554 O O . PRO A 1 195 ? 0.173 17.417 -20.247 1.00 90.44 195 PRO A O 1
ATOM 1557 N N . TYR A 1 196 ? -0.099 17.407 -18.030 1.00 90.62 196 TYR A N 1
ATOM 1558 C CA . TYR A 1 196 ? 0.008 18.865 -17.893 1.00 90.62 196 TYR A CA 1
ATOM 1559 C C . TYR A 1 196 ? 1.452 19.380 -17.995 1.00 90.62 196 TYR A C 1
ATOM 1561 O O . TYR A 1 196 ? 1.637 20.569 -18.215 1.00 90.62 196 TYR A O 1
ATOM 1569 N N . ASN A 1 197 ? 2.452 18.495 -17.923 1.00 89.75 197 ASN A N 1
ATOM 1570 C CA . ASN A 1 197 ? 3.863 18.843 -18.114 1.00 89.75 197 ASN A CA 1
ATOM 1571 C C . ASN A 1 197 ? 4.303 18.771 -19.591 1.00 89.75 197 ASN A C 1
ATOM 1573 O O . ASN A 1 197 ? 5.486 18.931 -19.890 1.00 89.75 197 ASN A O 1
ATOM 1577 N N . ARG A 1 198 ? 3.384 18.472 -20.520 1.00 93.38 198 ARG A N 1
ATOM 1578 C CA . ARG A 1 198 ? 3.690 18.415 -21.955 1.00 93.38 198 ARG A CA 1
ATOM 1579 C C . ARG A 1 198 ? 4.053 19.802 -22.489 1.00 93.38 198 ARG A C 1
ATOM 1581 O O . ARG A 1 198 ? 3.530 20.804 -22.004 1.00 93.38 198 ARG A O 1
ATOM 1588 N N . SER A 1 199 ? 4.909 19.856 -23.508 1.00 93.12 199 SER A N 1
ATOM 1589 C CA . SER A 1 199 ? 5.249 21.122 -24.162 1.00 93.12 199 SER A CA 1
ATOM 1590 C C . SER A 1 199 ? 4.019 21.757 -24.812 1.00 93.12 199 SER A C 1
ATOM 1592 O O . SER A 1 199 ? 3.066 21.068 -25.192 1.00 93.12 199 SER A O 1
ATOM 1594 N N . GLU A 1 200 ? 4.051 23.078 -24.972 1.00 94.06 200 GLU A N 1
ATOM 1595 C CA . GLU A 1 200 ? 3.003 23.799 -25.687 1.00 94.06 200 GLU A CA 1
ATOM 1596 C C . GLU A 1 200 ? 2.817 23.224 -27.102 1.00 94.06 200 GLU A C 1
ATOM 1598 O O . GLU A 1 200 ? 3.777 22.828 -27.763 1.00 94.06 200 GLU A O 1
ATOM 1603 N N . GLY A 1 201 ? 1.562 23.092 -27.533 1.00 94.12 201 GLY A N 1
ATOM 1604 C CA . GLY A 1 201 ? 1.204 22.489 -28.820 1.00 94.12 201 GLY A CA 1
ATOM 1605 C C . GLY A 1 201 ? 1.240 20.955 -28.878 1.00 94.12 201 GLY A C 1
ATOM 1606 O O . GLY A 1 201 ? 0.665 20.392 -29.805 1.00 94.12 201 GLY A O 1
ATOM 1607 N N . MET A 1 202 ? 1.821 20.257 -27.894 1.00 96.25 202 MET A N 1
ATOM 1608 C CA . MET A 1 202 ? 1.857 18.789 -27.885 1.00 96.25 202 MET A CA 1
ATOM 1609 C C . MET A 1 202 ? 0.493 18.193 -27.512 1.00 96.25 202 MET A C 1
ATOM 1611 O O . MET A 1 202 ? -0.118 18.547 -26.492 1.00 96.25 202 MET A O 1
ATOM 1615 N N . SER A 1 203 ? 0.021 17.236 -28.310 1.00 95.50 203 SER A N 1
ATOM 1616 C CA . SER A 1 203 ? -1.193 16.477 -28.011 1.00 95.50 203 SER A CA 1
ATOM 1617 C C . SER A 1 203 ? -0.967 15.455 -26.889 1.00 95.50 203 SER A C 1
ATOM 1619 O O . SER A 1 203 ? 0.146 15.025 -26.589 1.00 95.50 203 SER A O 1
ATOM 1621 N N . VAL A 1 204 ? -2.055 14.999 -26.263 1.00 93.00 204 VAL A N 1
ATOM 1622 C CA . VAL A 1 204 ? -1.986 13.924 -25.253 1.00 93.00 204 VAL A CA 1
ATOM 1623 C C . VAL A 1 204 ? -1.534 12.592 -25.871 1.00 93.00 204 VAL A C 1
ATOM 1625 O O . VAL A 1 204 ? -0.924 11.777 -25.180 1.00 93.00 204 VAL A O 1
ATOM 1628 N N . GLY A 1 205 ? -1.825 12.368 -27.157 1.00 94.50 205 GLY A N 1
ATOM 1629 C CA . GLY A 1 205 ? -1.373 11.184 -27.890 1.00 94.50 205 GLY A CA 1
ATOM 1630 C C . GLY A 1 205 ? 0.146 11.162 -28.027 1.00 94.50 205 GLY A C 1
ATOM 1631 O O . GLY A 1 205 ? 0.779 10.217 -27.568 1.00 94.50 205 GLY A O 1
ATOM 1632 N N . GLU A 1 206 ? 0.725 12.251 -28.533 1.00 95.94 206 GLU A N 1
ATOM 1633 C CA . GLU A 1 206 ? 2.181 12.408 -28.664 1.00 95.94 206 GLU A CA 1
ATOM 1634 C C . GLU A 1 206 ? 2.889 12.335 -27.307 1.00 95.94 206 GLU A C 1
ATOM 1636 O O . GLU A 1 206 ? 3.930 11.692 -27.183 1.00 95.94 206 GLU A O 1
ATOM 1641 N N . TRP A 1 207 ? 2.297 12.918 -26.257 1.00 95.44 207 TRP A N 1
ATOM 1642 C CA . TRP A 1 207 ? 2.813 12.774 -24.894 1.00 95.44 207 TRP A CA 1
ATOM 1643 C C . TRP A 1 207 ? 2.840 11.309 -24.442 1.00 95.44 207 TRP A C 1
ATOM 1645 O O . TRP A 1 207 ? 3.828 10.850 -23.870 1.00 95.44 207 TRP A O 1
ATOM 1655 N N . CYS A 1 208 ? 1.773 10.551 -24.711 1.00 94.12 208 CYS A N 1
ATOM 1656 C CA . CYS A 1 208 ? 1.711 9.129 -24.382 1.00 94.12 208 CYS A CA 1
ATOM 1657 C C . CYS A 1 208 ? 2.789 8.335 -25.128 1.00 94.12 208 CYS A C 1
ATOM 1659 O O . CYS A 1 208 ? 3.455 7.501 -24.514 1.00 94.12 208 CYS A O 1
ATOM 1661 N N . ASP A 1 209 ? 2.981 8.606 -26.419 1.00 95.88 209 ASP A N 1
ATOM 1662 C CA . ASP A 1 209 ? 4.004 7.945 -27.231 1.00 95.88 209 ASP A CA 1
ATOM 1663 C C . ASP A 1 209 ? 5.413 8.274 -26.721 1.00 95.88 209 ASP A C 1
ATOM 1665 O O . ASP A 1 209 ? 6.251 7.379 -26.600 1.00 95.88 209 ASP A O 1
ATOM 1669 N N . LEU A 1 210 ? 5.654 9.518 -26.292 1.00 96.19 210 LEU A N 1
ATOM 1670 C CA . LEU A 1 210 ? 6.904 9.909 -25.640 1.00 96.19 210 LEU A CA 1
ATOM 1671 C C . LEU A 1 210 ? 7.154 9.111 -24.350 1.00 96.19 210 LEU A C 1
ATOM 1673 O O . LEU A 1 210 ? 8.275 8.656 -24.129 1.00 96.19 210 LEU A O 1
ATOM 1677 N N . LYS A 1 211 ? 6.126 8.903 -23.514 1.00 95.62 211 LYS A N 1
ATOM 1678 C CA . LYS A 1 211 ? 6.255 8.114 -22.272 1.00 95.62 211 LYS A CA 1
ATOM 1679 C C . LYS A 1 211 ? 6.489 6.625 -22.545 1.00 95.62 211 LYS A C 1
ATOM 1681 O O . LYS A 1 211 ? 7.179 5.960 -21.775 1.00 95.62 211 LYS A O 1
ATOM 1686 N N . VAL A 1 212 ? 5.944 6.088 -23.637 1.00 96.38 212 VAL A N 1
ATOM 1687 C CA . VAL A 1 212 ? 6.268 4.726 -24.090 1.00 96.38 212 VAL A CA 1
ATOM 1688 C C . VAL A 1 212 ? 7.726 4.656 -24.542 1.00 96.38 212 VAL A C 1
ATOM 1690 O O . VAL A 1 212 ? 8.441 3.742 -24.132 1.00 96.38 212 VAL A O 1
ATOM 1693 N N . ALA A 1 213 ? 8.194 5.650 -25.299 1.00 97.81 213 ALA A N 1
ATOM 1694 C CA . ALA A 1 213 ? 9.584 5.727 -25.737 1.00 97.81 213 ALA A CA 1
ATOM 1695 C C . ALA A 1 213 ? 10.570 5.864 -24.559 1.00 97.81 213 ALA A C 1
ATOM 1697 O O . ALA A 1 213 ? 11.674 5.327 -24.627 1.00 97.81 213 ALA A O 1
ATOM 1698 N N . ASP A 1 214 ? 10.186 6.530 -23.460 1.00 97.81 214 ASP A N 1
ATOM 1699 C CA . ASP A 1 214 ? 10.978 6.547 -22.218 1.00 97.81 214 ASP A CA 1
ATOM 1700 C C . ASP A 1 214 ? 11.187 5.134 -21.653 1.00 97.81 214 ASP A C 1
ATOM 1702 O O . ASP A 1 214 ? 12.306 4.772 -21.290 1.00 97.81 214 ASP A O 1
ATOM 1706 N N . LEU A 1 215 ? 10.130 4.313 -21.614 1.00 97.69 215 LEU A N 1
ATOM 1707 C CA . LEU A 1 215 ? 10.226 2.923 -21.158 1.00 97.69 215 LEU A CA 1
ATOM 1708 C C . LEU A 1 215 ? 11.109 2.083 -22.087 1.00 97.69 215 LEU A C 1
ATOM 1710 O O . LEU A 1 215 ? 11.924 1.297 -21.607 1.00 97.69 215 LEU A O 1
ATOM 1714 N N . GLU A 1 216 ? 10.971 2.244 -23.401 1.00 98.12 216 GLU A N 1
ATOM 1715 C CA . GLU A 1 216 ? 11.796 1.527 -24.379 1.00 98.12 216 GLU A CA 1
ATOM 1716 C C . GLU A 1 216 ? 13.283 1.879 -24.236 1.00 98.12 216 GLU A C 1
ATOM 1718 O O . GLU A 1 216 ? 14.120 0.975 -24.194 1.00 98.12 216 GLU A O 1
ATOM 1723 N N . ARG A 1 217 ? 13.610 3.170 -24.071 1.00 98.50 217 ARG A N 1
ATOM 1724 C CA . ARG A 1 217 ? 14.982 3.627 -23.793 1.00 98.50 217 ARG A CA 1
ATOM 1725 C C . ARG A 1 217 ? 15.524 3.048 -22.492 1.00 98.50 217 ARG A C 1
ATOM 1727 O O . ARG A 1 217 ? 16.627 2.514 -22.495 1.00 98.50 217 ARG A O 1
ATOM 1734 N N . MET A 1 218 ? 14.737 3.084 -21.416 1.00 98.06 218 MET A N 1
ATOM 1735 C CA . MET A 1 218 ? 15.126 2.520 -20.118 1.00 98.06 218 MET A CA 1
ATOM 1736 C C . MET A 1 218 ? 15.439 1.021 -20.220 1.00 98.06 218 MET A C 1
ATOM 1738 O O . MET A 1 218 ? 16.424 0.545 -19.661 1.00 98.06 218 MET A O 1
ATOM 1742 N N . ILE A 1 219 ? 14.617 0.260 -20.951 1.00 98.38 219 ILE A N 1
ATOM 1743 C CA . ILE A 1 219 ? 14.855 -1.172 -21.171 1.00 98.38 219 ILE A CA 1
ATOM 1744 C C . ILE A 1 219 ? 16.150 -1.398 -21.961 1.00 98.38 219 ILE A C 1
ATOM 1746 O O . ILE A 1 219 ? 16.905 -2.310 -21.622 1.00 98.38 219 ILE A O 1
ATOM 1750 N N . ALA A 1 220 ? 16.407 -0.589 -22.992 1.00 98.31 220 ALA A N 1
ATOM 1751 C CA . ALA A 1 220 ? 17.621 -0.687 -23.799 1.00 98.31 220 ALA A CA 1
ATOM 1752 C C . ALA A 1 220 ? 18.890 -0.334 -23.002 1.00 98.31 220 ALA A C 1
ATOM 1754 O O . ALA A 1 220 ? 19.905 -1.004 -23.162 1.00 98.31 220 ALA A O 1
ATOM 1755 N N . GLU A 1 221 ? 18.824 0.675 -22.132 1.00 98.12 221 GLU A N 1
ATOM 1756 C CA . GLU A 1 221 ? 19.942 1.114 -21.288 1.00 98.12 221 GLU A CA 1
ATOM 1757 C C . GLU A 1 221 ? 20.277 0.097 -20.188 1.00 98.12 221 GLU A C 1
ATOM 1759 O O . GLU A 1 221 ? 21.439 -0.235 -19.971 1.00 98.12 221 GLU A O 1
ATOM 1764 N N . VAL A 1 222 ? 19.260 -0.411 -19.488 1.00 97.88 222 VAL A N 1
ATOM 1765 C CA . VAL A 1 222 ? 19.444 -1.319 -18.342 1.00 97.88 222 VAL A CA 1
ATOM 1766 C C . VAL A 1 222 ? 19.713 -2.762 -18.782 1.00 97.88 222 VAL A C 1
ATOM 1768 O O . VAL A 1 222 ? 20.335 -3.529 -18.044 1.00 97.88 222 VAL A O 1
ATOM 1771 N N . GLY A 1 223 ? 19.219 -3.150 -19.957 1.00 98.31 223 GLY A N 1
ATOM 1772 C CA . GLY A 1 223 ? 19.207 -4.533 -20.420 1.00 98.31 223 GLY A CA 1
ATOM 1773 C C . GLY A 1 223 ? 17.983 -5.292 -19.903 1.00 98.31 223 GLY A C 1
ATOM 1774 O O . GLY A 1 223 ? 17.717 -5.395 -18.698 1.00 98.31 223 GLY A O 1
ATOM 1775 N N . ALA A 1 224 ? 17.205 -5.858 -20.828 1.00 98.12 224 ALA A N 1
ATOM 1776 C CA . ALA A 1 224 ? 15.972 -6.578 -20.509 1.00 98.12 224 ALA A CA 1
ATOM 1777 C C . ALA A 1 224 ? 16.221 -7.806 -19.617 1.00 98.12 224 ALA A C 1
ATOM 1779 O O . ALA A 1 224 ? 15.338 -8.224 -18.868 1.00 98.12 224 ALA A O 1
ATOM 1780 N N . GLU A 1 225 ? 17.406 -8.400 -19.673 1.00 98.00 225 GLU A N 1
ATOM 1781 C CA . GLU A 1 225 ? 17.863 -9.502 -18.833 1.00 98.00 225 GLU A CA 1
ATOM 1782 C C . GLU A 1 225 ? 18.002 -9.120 -17.355 1.00 98.00 225 GLU A C 1
ATOM 1784 O O . GLU A 1 225 ? 17.793 -9.990 -16.514 1.00 98.00 225 GLU A O 1
ATOM 1789 N N . ASN A 1 226 ? 18.215 -7.840 -17.035 1.00 98.56 226 ASN A N 1
ATOM 1790 C CA . ASN A 1 226 ? 18.380 -7.349 -15.663 1.00 98.56 226 ASN A CA 1
ATOM 1791 C C . ASN A 1 226 ? 17.058 -6.872 -15.034 1.00 98.56 226 ASN A C 1
ATOM 1793 O O . ASN A 1 226 ? 16.922 -6.820 -13.811 1.00 98.56 226 ASN A O 1
ATOM 1797 N N . ILE A 1 227 ? 16.039 -6.569 -15.847 1.00 98.69 227 ILE A N 1
ATOM 1798 C CA . ILE A 1 227 ? 14.757 -6.019 -15.374 1.00 98.69 227 ILE A CA 1
ATOM 1799 C C . ILE A 1 227 ? 13.802 -7.132 -14.941 1.00 98.69 227 ILE A C 1
ATOM 1801 O O . ILE A 1 227 ? 13.320 -7.923 -15.750 1.00 98.69 227 ILE A O 1
ATOM 1805 N N . GLY A 1 228 ? 13.492 -7.189 -13.653 1.00 98.38 228 GLY A N 1
ATOM 1806 C CA . GLY A 1 228 ? 12.579 -8.150 -13.051 1.00 98.38 228 GLY A CA 1
ATOM 1807 C C . GLY A 1 228 ? 11.099 -7.808 -13.201 1.00 98.38 228 GLY A C 1
ATOM 1808 O O . GLY A 1 228 ? 10.295 -8.713 -13.440 1.00 98.38 228 GLY A O 1
ATOM 1809 N N . ALA A 1 229 ? 10.744 -6.528 -13.068 1.00 98.12 229 ALA A N 1
ATOM 1810 C CA . ALA A 1 229 ? 9.361 -6.058 -13.100 1.00 98.12 229 ALA A CA 1
ATOM 1811 C C . ALA A 1 229 ? 9.254 -4.576 -13.489 1.00 98.12 229 ALA A C 1
ATOM 1813 O O . ALA A 1 229 ? 10.201 -3.811 -13.325 1.00 98.12 229 ALA A O 1
ATOM 1814 N N . PHE A 1 230 ? 8.062 -4.185 -13.939 1.00 98.06 230 PHE A N 1
ATOM 1815 C CA . PHE A 1 230 ? 7.593 -2.803 -13.969 1.00 98.06 230 PHE A CA 1
ATOM 1816 C C . PHE A 1 230 ? 6.419 -2.689 -12.991 1.00 98.06 230 PHE A C 1
ATOM 1818 O O . PHE A 1 230 ? 5.479 -3.481 -13.087 1.00 98.06 230 PHE A O 1
ATOM 1825 N N . ILE A 1 231 ? 6.486 -1.751 -12.045 1.00 97.69 231 ILE A N 1
ATOM 1826 C CA . ILE A 1 231 ? 5.433 -1.492 -11.056 1.00 97.69 231 ILE A CA 1
ATOM 1827 C C . ILE A 1 231 ? 4.805 -0.121 -11.313 1.00 97.69 231 ILE A C 1
ATOM 1829 O O . ILE A 1 231 ? 5.496 0.860 -11.586 1.00 97.69 231 ILE A O 1
ATOM 1833 N N . ALA A 1 232 ? 3.473 -0.065 -11.278 1.00 95.25 232 ALA A N 1
ATOM 1834 C CA . ALA A 1 232 ? 2.727 1.147 -11.579 1.00 95.25 232 ALA A CA 1
ATOM 1835 C C . ALA A 1 232 ? 1.331 1.131 -10.949 1.00 95.25 232 ALA A C 1
ATOM 1837 O O . ALA A 1 232 ? 0.583 0.165 -11.086 1.00 95.25 232 ALA A O 1
ATOM 1838 N N . GLU A 1 233 ? 0.947 2.252 -10.341 1.00 94.38 233 GLU A N 1
ATOM 1839 C CA . GLU A 1 233 ? -0.454 2.557 -10.053 1.00 94.38 233 GLU A CA 1
ATOM 1840 C C . GLU A 1 233 ? -1.211 2.840 -11.372 1.00 94.38 233 GLU A C 1
ATOM 1842 O O . GLU A 1 233 ? -0.702 3.598 -12.211 1.00 94.38 233 GLU A O 1
ATOM 1847 N N . PRO A 1 234 ? -2.426 2.295 -11.581 1.00 91.69 234 PRO A N 1
ATOM 1848 C CA . PRO A 1 234 ? -3.239 2.625 -12.758 1.00 91.69 234 PRO A CA 1
ATOM 1849 C C . PRO A 1 234 ? -3.587 4.119 -12.854 1.00 91.69 234 PRO A C 1
ATOM 1851 O O . PRO A 1 234 ? -3.625 4.686 -13.946 1.00 91.69 234 PRO A O 1
ATOM 1854 N N . ILE A 1 235 ? -3.819 4.746 -11.699 1.00 88.75 235 ILE A N 1
ATOM 1855 C CA . ILE A 1 235 ? -3.998 6.185 -11.492 1.00 88.75 235 ILE A CA 1
ATOM 1856 C C . ILE A 1 235 ? -3.060 6.547 -10.344 1.00 88.75 235 ILE A C 1
ATOM 1858 O O . ILE A 1 235 ? -3.146 5.921 -9.293 1.00 88.75 235 ILE A O 1
ATOM 1862 N N . LEU A 1 236 ? -2.164 7.517 -10.537 1.00 84.69 236 LEU A N 1
ATOM 1863 C CA . LEU A 1 236 ? -1.257 7.961 -9.473 1.00 84.69 236 LEU A CA 1
ATOM 1864 C C . LEU A 1 236 ? -2.066 8.777 -8.465 1.00 84.69 236 LEU A C 1
ATOM 1866 O O . LEU A 1 236 ? -2.276 9.975 -8.668 1.00 84.69 236 LEU A O 1
ATOM 1870 N N . SER A 1 237 ? -2.545 8.139 -7.400 1.00 80.44 237 SER A N 1
ATOM 1871 C CA . SER A 1 237 ? -3.411 8.798 -6.419 1.00 80.44 237 SER A CA 1
ATOM 1872 C C . SER A 1 237 ? -2.594 9.767 -5.579 1.00 80.44 237 SER A C 1
ATOM 1874 O O . SER A 1 237 ? -2.728 10.985 -5.700 1.00 80.44 237 SER A O 1
ATOM 1876 N N . SER A 1 238 ? -1.647 9.246 -4.799 1.00 73.94 238 SER A N 1
ATOM 1877 C CA . SER A 1 238 ? -0.829 10.073 -3.912 1.00 73.94 238 SER A CA 1
ATOM 1878 C C . SER A 1 238 ? 0.195 10.940 -4.659 1.00 73.94 238 SER A C 1
ATOM 1880 O O . SER A 1 238 ? 0.795 11.825 -4.050 1.00 73.94 238 SER A O 1
ATOM 1882 N N . GLY A 1 239 ? 0.394 10.696 -5.958 1.00 63.38 239 GLY A N 1
ATOM 1883 C CA . GLY A 1 239 ? 1.174 11.541 -6.867 1.00 63.38 239 GLY A CA 1
ATOM 1884 C C . GLY A 1 239 ? 0.431 12.785 -7.371 1.00 63.38 239 GLY A C 1
ATOM 1885 O O . GLY A 1 239 ? 1.032 13.586 -8.081 1.00 63.38 239 GLY A O 1
ATOM 1886 N N . GLY A 1 240 ? -0.846 12.969 -7.005 1.00 72.31 240 GLY A N 1
ATOM 1887 C CA . GLY A 1 240 ? -1.655 14.137 -7.381 1.00 72.31 240 GLY A CA 1
ATOM 1888 C C . GLY A 1 240 ? -2.918 13.813 -8.183 1.00 72.31 240 GLY A C 1
ATOM 1889 O O . GLY A 1 240 ? -3.367 14.653 -8.956 1.00 72.31 240 GLY A O 1
ATOM 1890 N N . VAL A 1 241 ? -3.477 12.607 -8.029 1.00 72.69 241 VAL A N 1
ATOM 1891 C CA . VAL A 1 241 ? -4.663 12.118 -8.759 1.00 72.69 241 VAL A CA 1
ATOM 1892 C C . VAL A 1 241 ? -4.471 12.238 -10.278 1.00 72.69 241 VAL A C 1
ATOM 1894 O O . VAL A 1 241 ? -5.281 12.801 -11.016 1.00 72.69 241 VAL A O 1
ATOM 1897 N N . ILE A 1 242 ? -3.351 11.702 -10.768 1.00 66.50 242 ILE A N 1
ATOM 1898 C CA . ILE A 1 242 ? -2.999 11.742 -12.191 1.00 66.50 242 ILE A CA 1
ATOM 1899 C C . ILE A 1 242 ? -3.587 10.502 -12.862 1.00 66.50 242 ILE A C 1
ATOM 1901 O O . ILE A 1 242 ? -3.029 9.402 -12.814 1.00 66.50 242 ILE A O 1
ATOM 1905 N N . GLY A 1 243 ? -4.756 10.687 -13.472 1.00 56.75 243 GLY A N 1
ATOM 1906 C CA . GLY A 1 243 ? -5.439 9.665 -14.255 1.00 56.75 243 GLY A CA 1
ATOM 1907 C C . GLY A 1 243 ? -5.201 9.811 -15.755 1.00 56.75 243 GLY A C 1
ATOM 1908 O O . GLY A 1 243 ? -4.984 10.904 -16.282 1.00 56.75 243 GLY A O 1
ATOM 1909 N N . ARG A 1 244 ? -5.337 8.700 -16.481 1.00 46.53 244 ARG A N 1
ATOM 1910 C CA . ARG A 1 244 ? -5.521 8.748 -17.932 1.00 46.53 244 ARG A CA 1
ATOM 1911 C C . ARG A 1 244 ? -6.891 9.371 -18.205 1.00 46.53 244 ARG A C 1
ATOM 1913 O O . ARG A 1 244 ? -7.906 8.747 -17.901 1.00 46.53 244 ARG A O 1
ATOM 1920 N N . ARG A 1 245 ? -6.962 10.562 -18.815 1.00 43.41 245 ARG A N 1
ATOM 1921 C CA . ARG A 1 245 ? -8.234 10.993 -19.419 1.00 43.41 245 ARG A CA 1
ATOM 1922 C C . ARG A 1 245 ? -8.583 9.960 -20.492 1.00 43.41 245 ARG A C 1
ATOM 1924 O O . ARG A 1 245 ? -7.839 9.806 -21.460 1.00 43.41 245 ARG A O 1
ATOM 1931 N N . ARG A 1 246 ? -9.695 9.232 -20.330 1.00 35.91 246 ARG A N 1
ATOM 1932 C CA . ARG A 1 246 ? -10.342 8.609 -21.491 1.00 35.91 246 ARG A CA 1
ATOM 1933 C C . ARG A 1 246 ? -10.641 9.754 -22.451 1.00 35.91 246 ARG A C 1
ATOM 1935 O O . ARG A 1 246 ? -11.328 10.699 -22.071 1.00 35.91 246 ARG A O 1
ATOM 1942 N N . ALA A 1 247 ? -10.113 9.685 -23.669 1.00 31.42 247 ALA A N 1
ATOM 1943 C CA . ALA A 1 247 ? -10.701 10.445 -24.755 1.00 31.42 247 ALA A CA 1
ATOM 1944 C C . ALA A 1 247 ? -12.177 10.026 -24.806 1.00 31.42 247 ALA A C 1
ATOM 1946 O O . ALA A 1 247 ? -12.481 8.845 -24.981 1.00 31.42 247 ALA A O 1
ATOM 1947 N N . ILE A 1 248 ? -13.092 10.964 -24.560 1.00 31.81 248 ILE A N 1
ATOM 1948 C CA . ILE A 1 248 ? -14.509 10.794 -24.882 1.00 31.81 248 ILE A CA 1
ATOM 1949 C C . ILE A 1 248 ? -14.582 10.869 -26.406 1.00 31.81 248 ILE A C 1
ATOM 1951 O O . ILE A 1 248 ? -14.885 11.906 -26.968 1.00 31.81 248 ILE A O 1
ATOM 1955 N N . THR A 1 249 ? -14.155 9.803 -27.070 1.00 30.11 249 THR A N 1
ATOM 1956 C CA . THR A 1 249 ? -14.492 9.435 -28.444 1.00 30.11 249 THR A CA 1
ATOM 1957 C C . THR A 1 249 ? -14.112 7.965 -28.594 1.00 30.11 249 THR A C 1
ATOM 1959 O O . THR A 1 249 ? -13.016 7.525 -28.249 1.00 30.11 249 THR A O 1
ATOM 1962 N N . SER A 1 250 ? -15.083 7.172 -29.021 1.00 32.22 250 SER A N 1
ATOM 1963 C CA . SER A 1 250 ? -14.978 5.745 -29.297 1.00 32.22 250 SER A CA 1
ATOM 1964 C C . SER A 1 250 ? -13.882 5.451 -30.329 1.00 32.22 250 SER A C 1
ATOM 1966 O O . SER A 1 250 ? -14.101 5.624 -31.525 1.00 32.22 250 SER A O 1
ATOM 1968 N N . ALA A 1 251 ? -12.724 4.964 -29.881 1.00 27.67 251 ALA A N 1
ATOM 1969 C CA . ALA A 1 251 ? -11.747 4.294 -30.735 1.00 27.67 251 ALA A CA 1
ATOM 1970 C C . ALA A 1 251 ? -11.077 3.136 -29.964 1.00 27.67 251 ALA A C 1
ATOM 1972 O O . ALA A 1 251 ? -10.803 3.287 -28.768 1.00 27.67 251 ALA A O 1
ATOM 1973 N N . PRO A 1 252 ? -10.833 1.966 -30.592 1.00 33.91 252 PRO A N 1
ATOM 1974 C CA . PRO A 1 252 ? -10.357 0.777 -29.891 1.00 33.91 252 PRO A CA 1
ATOM 1975 C C . PRO A 1 252 ? -8.958 0.990 -29.307 1.00 33.91 252 PRO A C 1
ATOM 1977 O O . PRO A 1 252 ? -8.080 1.590 -29.924 1.00 33.91 252 PRO A O 1
ATOM 1980 N N . SER A 1 253 ? -8.743 0.469 -28.102 1.00 40.59 253 SER A N 1
ATOM 1981 C CA . SER A 1 253 ? -7.506 0.588 -27.333 1.00 40.59 253 SER A CA 1
ATOM 1982 C C . SER A 1 253 ? -6.315 -0.113 -28.004 1.00 40.59 253 SER A C 1
ATOM 1984 O O . SER A 1 253 ? -6.058 -1.289 -27.756 1.00 40.59 253 SER A O 1
ATOM 1986 N N . THR A 1 254 ? -5.535 0.610 -28.805 1.00 38.59 254 THR A N 1
ATOM 1987 C CA . THR A 1 254 ? -4.297 0.101 -29.428 1.00 38.59 254 THR A CA 1
ATOM 1988 C C . THR A 1 254 ? -3.047 0.318 -28.566 1.00 38.59 254 THR A C 1
ATOM 1990 O O . THR A 1 254 ? -2.087 -0.444 -28.669 1.00 38.59 254 THR A O 1
ATOM 1993 N N . SER A 1 255 ? -3.046 1.297 -27.654 1.00 36.31 255 SER A N 1
ATOM 1994 C CA . SER A 1 255 ? -1.853 1.651 -26.865 1.00 36.31 255 SER A CA 1
ATOM 1995 C C . SER A 1 255 ? -1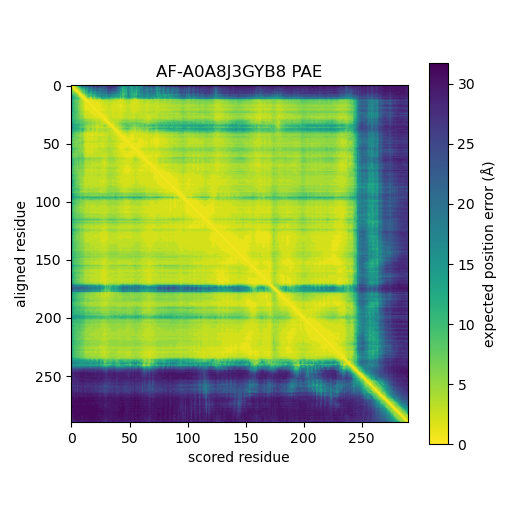.601 0.754 -25.643 1.00 36.31 255 SER A C 1
ATOM 1997 O O . SER A 1 255 ? -0.453 0.419 -25.359 1.00 36.31 255 SER A O 1
ATOM 1999 N N . ALA A 1 256 ? -2.648 0.259 -24.971 1.00 36.59 256 ALA A N 1
ATOM 2000 C CA . ALA A 1 256 ? -2.503 -0.703 -23.865 1.00 36.59 256 ALA A CA 1
ATOM 2001 C C . ALA A 1 256 ? -1.965 -2.069 -24.341 1.00 36.59 256 ALA A C 1
ATOM 2003 O O . ALA A 1 256 ? -1.194 -2.728 -23.640 1.00 36.59 256 ALA A O 1
ATOM 2004 N N . GLY A 1 257 ? -2.313 -2.456 -25.574 1.00 30.58 257 GLY A N 1
ATOM 2005 C CA . GLY A 1 257 ? -1.751 -3.631 -26.237 1.00 30.58 257 GLY A CA 1
ATOM 2006 C C . GLY A 1 257 ? -0.270 -3.464 -26.587 1.00 30.58 257 GLY A C 1
ATOM 2007 O O . GLY A 1 257 ? 0.471 -4.439 -26.554 1.00 30.58 257 GLY A O 1
ATOM 2008 N N . ARG A 1 258 ? 0.208 -2.239 -26.859 1.00 37.38 258 ARG A N 1
ATOM 2009 C CA . ARG A 1 258 ? 1.625 -2.002 -27.184 1.00 37.38 258 ARG A CA 1
ATOM 2010 C C . ARG A 1 258 ? 2.543 -2.166 -25.976 1.00 37.38 258 ARG A C 1
ATOM 2012 O O . ARG A 1 258 ? 3.540 -2.871 -26.102 1.00 37.38 258 ARG A O 1
ATOM 2019 N N . MET A 1 259 ? 2.166 -1.627 -24.815 1.00 36.06 259 MET A N 1
ATOM 2020 C CA . MET A 1 259 ? 2.979 -1.681 -23.588 1.00 36.06 259 MET A CA 1
ATOM 2021 C C . MET A 1 259 ? 3.110 -3.105 -23.014 1.00 36.06 259 MET A C 1
ATOM 2023 O O . MET A 1 259 ? 4.149 -3.476 -22.477 1.00 36.06 259 MET A O 1
ATOM 2027 N N . THR A 1 260 ? 2.079 -3.938 -23.181 1.00 34.38 260 THR A N 1
ATOM 2028 C CA . THR A 1 260 ? 2.136 -5.374 -22.853 1.00 34.38 260 THR A CA 1
ATOM 2029 C C . THR A 1 260 ? 2.856 -6.184 -23.939 1.00 34.38 260 THR A C 1
ATOM 2031 O O . THR A 1 260 ? 3.599 -7.114 -23.620 1.00 34.38 260 THR A O 1
ATOM 2034 N N . SER A 1 261 ? 2.717 -5.802 -25.218 1.00 33.25 261 SER A N 1
ATOM 2035 C CA . SER A 1 261 ? 3.376 -6.496 -26.333 1.00 33.25 261 SER A CA 1
ATOM 2036 C C . SER A 1 261 ? 4.887 -6.261 -26.430 1.00 33.25 261 SER A C 1
ATOM 2038 O O . SER A 1 261 ? 5.597 -7.142 -26.911 1.00 33.25 261 SER A O 1
ATOM 2040 N N . SER A 1 262 ? 5.408 -5.113 -25.984 1.00 35.84 262 SER A N 1
ATOM 2041 C CA . SER A 1 262 ? 6.855 -4.847 -25.980 1.00 35.84 262 SER A CA 1
ATOM 2042 C C . SER A 1 262 ? 7.577 -5.731 -24.959 1.00 35.84 262 SER A C 1
ATOM 2044 O O . SER A 1 262 ? 8.637 -6.282 -25.252 1.00 35.84 262 SER A O 1
ATOM 2046 N N . ILE A 1 263 ? 6.938 -5.993 -23.814 1.00 39.22 263 ILE A N 1
ATOM 2047 C CA . ILE A 1 263 ? 7.415 -6.950 -22.807 1.00 39.22 263 ILE A CA 1
ATOM 2048 C C . ILE A 1 263 ? 7.357 -8.392 -23.345 1.00 39.22 263 ILE A C 1
ATOM 2050 O O . ILE A 1 263 ? 8.263 -9.181 -23.078 1.00 39.22 263 ILE A O 1
ATOM 2054 N N . SER A 1 264 ? 6.340 -8.753 -24.140 1.00 34.81 264 SER A N 1
ATOM 2055 C CA . SER A 1 264 ? 6.183 -10.118 -24.668 1.00 34.81 264 SER A CA 1
ATOM 2056 C C . SER A 1 264 ? 6.985 -10.417 -25.945 1.00 34.81 264 SER A C 1
ATOM 2058 O O . SER A 1 264 ? 7.310 -11.580 -26.188 1.00 34.81 264 SER A O 1
ATOM 2060 N N . ARG A 1 265 ? 7.326 -9.416 -26.771 1.00 33.97 265 ARG A N 1
ATOM 2061 C CA . ARG A 1 265 ? 8.060 -9.604 -28.045 1.00 33.97 265 ARG A CA 1
ATOM 2062 C C . ARG A 1 265 ? 9.519 -10.028 -27.875 1.00 33.97 265 ARG A C 1
ATOM 2064 O O . ARG A 1 265 ? 10.100 -10.565 -28.810 1.00 33.97 265 ARG A O 1
ATOM 2071 N N . THR A 1 266 ? 10.089 -9.913 -26.679 1.00 40.28 266 THR A N 1
ATOM 2072 C CA . THR A 1 266 ? 11.408 -10.496 -26.360 1.00 40.28 266 THR A CA 1
ATOM 2073 C C . THR A 1 266 ? 11.371 -12.024 -26.201 1.00 40.28 266 THR A C 1
ATOM 2075 O O . THR A 1 266 ? 12.412 -12.659 -26.046 1.00 40.28 266 THR A O 1
ATOM 2078 N N . ARG A 1 267 ? 10.183 -12.646 -26.263 1.00 38.94 267 ARG A N 1
ATOM 2079 C CA . ARG A 1 267 ? 9.984 -14.087 -26.058 1.00 38.94 267 ARG A CA 1
ATOM 2080 C C . ARG A 1 267 ? 10.022 -14.920 -27.348 1.00 38.94 267 ARG A C 1
ATOM 2082 O O . ARG A 1 267 ? 10.141 -16.136 -27.253 1.00 38.94 267 ARG A O 1
ATOM 2089 N N . SER A 1 268 ? 9.937 -14.315 -28.538 1.00 31.69 268 SER A N 1
ATOM 2090 C CA . SER A 1 268 ? 9.803 -15.061 -29.805 1.00 31.69 268 SER A CA 1
ATOM 2091 C C . SER A 1 268 ? 11.117 -15.373 -30.534 1.00 31.69 268 SER A C 1
ATOM 2093 O O . SER A 1 268 ? 11.066 -15.971 -31.603 1.00 31.69 268 SER A O 1
ATOM 2095 N N . SER A 1 269 ? 12.287 -15.011 -29.996 1.00 33.59 269 SER A N 1
ATOM 2096 C CA . SER A 1 269 ? 13.583 -15.272 -30.653 1.00 33.59 269 SER A CA 1
ATOM 2097 C C . SER A 1 269 ? 14.379 -16.450 -30.077 1.00 33.59 269 SER A C 1
ATOM 2099 O O . SER A 1 269 ? 15.501 -16.691 -30.517 1.00 33.59 269 SER A O 1
ATOM 2101 N N . ARG A 1 270 ? 13.834 -17.230 -29.129 1.00 36.38 270 ARG A N 1
ATOM 2102 C CA . ARG A 1 270 ? 14.500 -18.448 -28.628 1.00 36.38 270 ARG A CA 1
ATOM 2103 C C . ARG A 1 270 ? 13.530 -19.614 -28.424 1.00 36.38 270 ARG A C 1
ATOM 2105 O O . ARG A 1 270 ? 12.829 -19.672 -27.424 1.00 36.38 270 ARG A O 1
ATOM 2112 N N . GLY A 1 271 ? 13.559 -20.536 -29.390 1.00 28.42 271 GLY A N 1
ATOM 2113 C CA . GLY A 1 271 ? 13.462 -21.991 -29.215 1.00 28.42 271 GLY A CA 1
ATOM 2114 C C . GLY A 1 271 ? 12.244 -22.553 -28.484 1.00 28.42 271 GLY A C 1
ATOM 2115 O O . GLY A 1 271 ? 12.204 -22.616 -27.259 1.00 28.42 271 GLY A O 1
ATOM 2116 N N . SER A 1 272 ? 11.309 -23.098 -29.258 1.00 31.08 272 SER A N 1
ATOM 2117 C CA . SER A 1 272 ? 10.331 -24.086 -28.809 1.00 31.08 272 SER A CA 1
ATOM 2118 C C . SER A 1 272 ? 11.025 -25.345 -28.266 1.00 31.08 272 SER A C 1
ATOM 2120 O O . SER A 1 272 ? 11.569 -26.131 -29.039 1.00 31.08 272 SER A O 1
ATOM 2122 N N . ALA A 1 273 ? 10.961 -25.568 -26.955 1.00 30.20 273 ALA A N 1
ATOM 2123 C CA . ALA A 1 273 ? 11.173 -26.885 -26.358 1.00 30.20 273 ALA A CA 1
ATOM 2124 C C . ALA A 1 273 ? 9.811 -27.409 -25.888 1.00 30.20 273 ALA A C 1
ATOM 2126 O O . ALA A 1 273 ? 9.282 -26.985 -24.858 1.00 30.20 273 ALA A O 1
ATOM 2127 N N . GLY A 1 274 ? 9.211 -28.271 -26.711 1.00 26.64 274 GLY A N 1
ATOM 2128 C CA . GLY A 1 274 ? 7.981 -28.982 -26.385 1.00 26.64 274 GLY A CA 1
ATOM 2129 C C . GLY A 1 274 ? 8.209 -29.940 -25.218 1.00 26.64 274 GLY A C 1
ATOM 2130 O O . GLY A 1 274 ? 9.202 -30.662 -25.181 1.00 26.64 274 GLY A O 1
ATOM 2131 N N . TRP A 1 275 ? 7.285 -29.943 -24.263 1.00 25.45 275 TRP A N 1
ATOM 2132 C CA . TRP A 1 275 ? 7.225 -30.964 -23.226 1.00 25.45 275 TRP A CA 1
ATOM 2133 C C . TRP A 1 275 ? 6.363 -32.115 -23.742 1.00 25.45 275 TRP A C 1
ATOM 2135 O O . TRP A 1 275 ? 5.145 -31.988 -23.842 1.00 25.45 275 TRP A O 1
ATOM 2145 N N . ALA A 1 276 ? 7.009 -33.225 -24.098 1.00 27.53 276 ALA A N 1
ATOM 2146 C CA . ALA A 1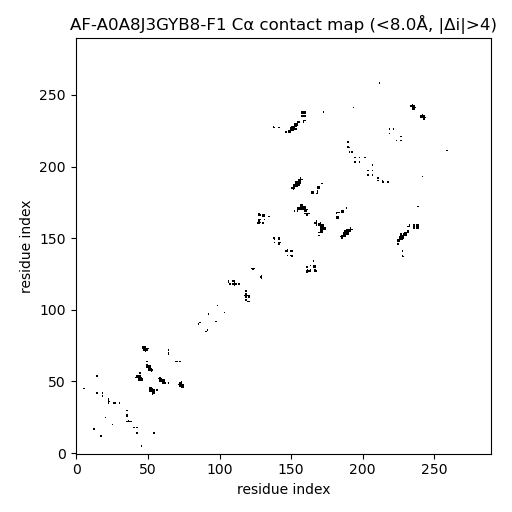 276 ? 6.349 -34.502 -24.330 1.00 27.53 276 ALA A CA 1
ATOM 2147 C C . ALA A 1 276 ? 6.094 -35.177 -22.974 1.00 27.53 276 ALA A C 1
ATOM 2149 O O . ALA A 1 276 ? 7.028 -35.525 -22.253 1.00 27.53 276 ALA A O 1
ATOM 2150 N N . THR A 1 277 ? 4.827 -35.354 -22.610 1.00 31.59 277 THR A N 1
ATOM 2151 C CA . THR A 1 277 ? 4.405 -36.129 -21.441 1.00 31.59 277 THR A CA 1
ATOM 2152 C C . THR A 1 277 ? 4.363 -37.616 -21.800 1.00 31.59 277 THR A C 1
ATOM 2154 O O . THR A 1 277 ? 3.348 -38.144 -22.244 1.00 31.59 277 THR A O 1
ATOM 2157 N N . GLY A 1 278 ? 5.487 -38.309 -21.619 1.00 26.75 278 GLY A N 1
ATOM 2158 C CA . GLY A 1 278 ? 5.548 -39.771 -21.644 1.00 26.75 278 GLY A CA 1
ATOM 2159 C C . GLY A 1 278 ? 5.367 -40.336 -20.235 1.00 26.75 278 GLY A C 1
ATOM 2160 O O . GLY A 1 278 ? 6.207 -40.114 -19.370 1.00 26.75 278 GLY A O 1
ATOM 2161 N N . SER A 1 279 ? 4.275 -41.061 -20.001 1.00 29.03 279 SER A N 1
ATOM 2162 C CA . SER A 1 279 ? 4.039 -41.834 -18.778 1.00 29.03 279 SER A CA 1
ATOM 2163 C C . SER A 1 279 ? 4.254 -43.319 -19.092 1.00 29.03 279 SER A C 1
ATOM 2165 O O . SER A 1 279 ? 3.593 -43.816 -20.006 1.00 29.03 279 SER A O 1
ATOM 2167 N N . PRO A 1 280 ? 5.126 -44.062 -18.386 1.00 31.83 280 PRO A N 1
ATOM 2168 C CA . PRO A 1 280 ? 5.131 -45.513 -18.479 1.00 31.83 280 PRO A CA 1
ATOM 2169 C C . PRO A 1 280 ? 4.136 -46.087 -17.466 1.00 31.83 280 PRO A C 1
ATOM 2171 O O . PRO A 1 280 ? 4.320 -45.978 -16.255 1.00 31.83 280 PRO A O 1
ATOM 2174 N N . ARG A 1 281 ? 3.083 -46.732 -17.979 1.00 30.44 281 ARG A N 1
ATOM 2175 C CA . ARG A 1 281 ? 2.288 -47.700 -17.217 1.00 30.44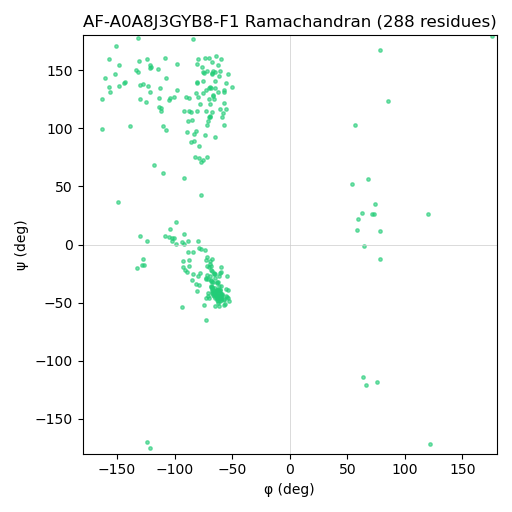 281 ARG A CA 1
ATOM 2176 C C . ARG A 1 281 ? 3.167 -48.907 -16.903 1.00 30.44 281 ARG A C 1
ATOM 2178 O O . ARG A 1 281 ? 3.653 -49.553 -17.826 1.00 30.44 281 ARG A O 1
ATOM 2185 N N . THR A 1 282 ? 3.282 -49.265 -15.632 1.00 32.50 282 THR A N 1
ATOM 2186 C CA . THR A 1 282 ? 3.625 -50.627 -15.219 1.00 32.50 282 THR A CA 1
ATOM 2187 C C . THR A 1 282 ? 2.407 -51.247 -14.548 1.00 32.50 282 THR A C 1
ATOM 2189 O O . THR A 1 282 ? 1.910 -50.790 -13.524 1.00 32.50 282 THR A O 1
ATOM 2192 N N . THR A 1 283 ? 1.882 -52.275 -15.200 1.00 33.81 283 THR A N 1
ATOM 2193 C CA . THR A 1 283 ? 0.914 -53.222 -14.659 1.00 33.81 283 THR A CA 1
ATOM 2194 C C . THR A 1 283 ? 1.662 -54.270 -13.842 1.00 33.81 283 THR A C 1
ATOM 2196 O O . THR A 1 283 ? 2.576 -54.900 -14.373 1.00 33.81 283 THR A O 1
ATOM 2199 N N . SER A 1 284 ? 1.237 -54.541 -12.613 1.00 32.28 284 SER A N 1
ATOM 2200 C CA . SER A 1 284 ? 1.408 -55.871 -12.027 1.00 32.28 284 SER A CA 1
ATOM 2201 C C . SER A 1 284 ? 0.204 -56.230 -11.161 1.00 32.28 284 SER A C 1
ATOM 2203 O O . SER A 1 284 ? -0.422 -55.396 -10.511 1.00 32.28 284 SER A O 1
ATOM 2205 N N . SER A 1 285 ? -0.173 -57.490 -11.314 1.00 32.88 285 SER A N 1
ATOM 2206 C CA . SER A 1 285 ? -1.414 -58.145 -10.937 1.00 32.88 285 SER A CA 1
ATOM 2207 C C . SER A 1 285 ? -1.480 -58.538 -9.464 1.00 32.88 285 SER A C 1
ATOM 2209 O O . SER A 1 285 ? -0.469 -58.801 -8.820 1.00 32.88 285 SER A O 1
ATOM 2211 N N . ALA A 1 286 ? -2.716 -58.649 -8.984 1.00 35.50 286 ALA A N 1
ATOM 2212 C CA . ALA A 1 286 ? -3.098 -59.162 -7.680 1.00 35.50 286 ALA A CA 1
ATOM 2213 C C . ALA A 1 286 ? -2.674 -60.622 -7.434 1.00 35.50 286 ALA A C 1
ATOM 2215 O O . ALA A 1 286 ? -2.702 -61.453 -8.340 1.00 35.50 286 ALA A O 1
ATOM 2216 N N . SER A 1 287 ? -2.414 -60.941 -6.166 1.00 33.00 287 SER A N 1
ATOM 2217 C CA . SER A 1 287 ? -2.786 -62.223 -5.560 1.00 33.00 287 SER A CA 1
ATOM 2218 C C . SER A 1 287 ? -3.093 -62.007 -4.070 1.00 33.00 287 SER A C 1
ATOM 2220 O O . SER A 1 287 ? -2.426 -61.235 -3.387 1.00 33.00 287 SER A O 1
ATOM 2222 N N . SER A 1 288 ? -4.168 -62.635 -3.604 1.00 35.16 288 SER A N 1
ATOM 2223 C CA . SER A 1 288 ? -4.629 -62.737 -2.209 1.00 35.16 288 SER A CA 1
ATOM 2224 C C . SER A 1 288 ? -4.702 -64.242 -1.856 1.00 35.16 288 SER A C 1
ATOM 2226 O O . SER A 1 288 ? -4.468 -65.061 -2.744 1.00 35.16 288 SER A O 1
ATOM 2228 N N . PRO A 1 289 ? -5.193 -64.655 -0.677 1.00 52.06 289 PRO A N 1
ATOM 2229 C CA . PRO A 1 289 ? -4.567 -64.551 0.642 1.00 52.06 289 PRO A CA 1
ATOM 2230 C C . PRO A 1 289 ? -4.438 -65.932 1.336 1.00 52.06 289 PRO A C 1
ATOM 2232 O O . PRO A 1 289 ? -5.212 -66.838 1.043 1.00 52.06 289 PRO A O 1
ATOM 2235 N N . THR A 1 290 ? -3.545 -66.041 2.323 1.00 41.84 290 THR A N 1
ATOM 2236 C CA . THR A 1 290 ? -3.676 -66.846 3.563 1.00 41.84 290 THR A CA 1
ATOM 2237 C C . THR A 1 290 ? -2.705 -66.298 4.590 1.00 41.84 290 THR A C 1
ATOM 2239 O O . THR A 1 290 ? -1.552 -66.037 4.174 1.00 41.84 290 THR A O 1
#

Solvent-accessible surface area (backbone atoms only — not comparable to full-atom values): 18233 Å² total; per-residue (Å²): 130,88,77,86,74,80,84,77,60,92,87,65,74,52,67,67,58,51,54,50,49,40,44,76,73,54,87,62,87,91,53,60,79,93,50,56,57,73,60,87,72,82,56,74,64,51,57,46,49,59,34,37,24,32,72,87,66,53,76,43,76,48,84,59,26,78,86,74,67,44,86,88,38,41,71,54,60,74,59,53,51,51,50,54,51,41,47,74,75,60,72,78,78,64,73,90,84,47,88,50,71,70,59,54,52,50,41,51,54,50,28,75,71,39,70,92,84,52,66,79,75,84,90,66,95,46,65,21,57,43,40,40,48,52,53,50,50,46,41,52,53,24,45,78,69,76,35,79,66,18,53,28,31,37,28,29,39,37,31,77,40,44,78,40,64,65,12,34,33,49,31,30,42,81,85,67,78,73,83,71,83,56,54,69,82,45,41,46,72,42,75,70,79,59,74,87,75,53,60,88,93,61,51,72,65,60,50,51,52,50,56,52,49,52,53,54,50,51,39,65,74,67,35,66,71,30,48,51,48,77,58,80,69,90,47,30,53,92,48,68,63,48,60,78,78,75,72,95,60,98,69,84,79,61,65,71,55,46,68,55,42,63,70,52,62,75,60,78,84,65,80,92,77,80,84,82,87,82,79,84,86,81,87,83,82,90,84,85,88,133

Foldseek 3Di:
DDQPDDDDDPPDDQPVVVLQCCLVPPDDPPADPVQSSVDPDFAFDFFFFQWTATSVSDIDGNPCCVVVPVVRTPDDVVVVVVLVVCCVVPVDDDPPPDDDPVVVVVLQVVLVVDPDRPNGDDDDPDQLVVQVVVLVVLCVVCVVVVLNLQRAEEAAALAQRDDDQARVLRHNDPVCPVPDDHPVVRYDYQYDLQPVPDDPPDDNVNSLVVSLVSVVVVCVVCPVSNHSYYDDDQFSDSSPRRHDPDPPDDDDDPSVVVSVVVNVVVPPPDDDDDDDDDDDDDDDDDDDDD

Radius of gyration: 26.25 Å; Cα contacts (8 Å, |Δi|>4): 250; chains: 1; bounding box: 51×91×64 Å